Protein AF-A0A5C6NK77-F1 (afdb_monomer)

Sequence (330 aa):
MFSYGMLLYELLTGRRPSLGHHQLQIAKKLSKGIRPLLGSPEEVQFCCLQTLLTECWDTKPEKRPVALQCLRQMQQPGFPSLRYVLSCDSHAQLFLSPLQGYSAVFWSGDKDSRNYSIVNVEKGNMEVKRISCPGSRISCQMKMGNTLWMTTEDQEVFIYSLKDMCPLSQPQKLFSCPAIITCLCPVPEREQNPARVFAGMSDGLVAVYSLLDGLPVEGEAYLCSHTLNKTMFGLKDSDPRQNPYPVRCMVLVGSGSQLWFSNGPGVLVLDCWSLRAVRRLDPYVPPSSVVSMTTSFCAWEEEAVWMLDDHANMLLLYHAASYQLCAQYW

InterPro domains:
  IPR000719 Protein kinase domain [PS50011] (1-79)
  IPR001245 Serine-threonine/tyrosine-protein kinase, catalytic domain [PF07714] (2-73)
  IPR011009 Protein kinase-like domain superfamily [SSF56112] (1-77)
  IPR036322 WD40-repeat-containing domain superfamily [SSF50978] (104-295)

Organism: NCBI:txid433684

Nearest PDB structures (foldseek):
  8e06-assembly1_A  TM=9.330E-01  e=1.687E-38  Homo sapiens
  8e04-assembly1_A  TM=9.303E-01  e=1.723E-34  Homo sapiens
  8fac-assembly1_A  TM=9.207E-01  e=1.997E-29  Homo sapiens
  6rxt-assembly1_UL  TM=6.626E-01  e=1.024E-07  Thermochaetoides thermophila
  8shj-assembly1_A  TM=6.534E-01  e=5.267E-06  Homo sapiens

Secondary structure (DSSP, 8-state):
-HHHHHHHHHHHHSS---S-S-HHHHHHHHHTT----PPPHHHH--HHHHHHHHHHT-SSGGGSPPHHHHHHHHTSTHHHH--------TT-EEE--TTSTTEEEEEE--BTT-EEEEEETTTTEEEEEEEE--BSPEEEEEEETTEEEEEETTSEEEEEE--TT--S-S-SEEEE-SS-EEEEEEEPPBTTB--EEEEEETTSEEEEEEEETTEEEEEEEEEEHHHHHHHHH---TTSGGGS------EEEEGGGTEEEEEETTEEEEEETTT--EEEEE--S-TT--EEEEEEEE-TTS-EEEEEEESSS--EEEEETTTTEEEEEE-

Structure (mmCIF, N/CA/C/O backbone):
data_AF-A0A5C6NK77-F1
#
_entry.id   AF-A0A5C6NK77-F1
#
loop_
_atom_site.group_PDB
_atom_site.id
_atom_site.type_symbol
_atom_site.label_atom_id
_atom_site.label_alt_id
_atom_site.label_comp_id
_atom_site.label_asym_id
_atom_site.label_entity_id
_atom_site.label_seq_id
_atom_site.pdbx_PDB_ins_code
_atom_site.Cartn_x
_atom_site.Cartn_y
_atom_site.Cartn_z
_atom_site.occupancy
_atom_site.B_iso_or_equiv
_atom_site.auth_seq_id
_atom_site.auth_comp_id
_atom_site.auth_asym_id
_atom_site.auth_atom_id
_atom_site.pdbx_PDB_model_num
ATOM 1 N N . MET A 1 1 ? 14.267 -9.533 -38.919 1.00 95.25 1 MET A N 1
ATOM 2 C CA . MET A 1 1 ? 14.556 -9.392 -37.473 1.00 95.25 1 MET A CA 1
ATOM 3 C C . MET A 1 1 ? 15.545 -8.280 -37.182 1.00 95.25 1 MET A C 1
ATOM 5 O O . MET A 1 1 ? 15.135 -7.314 -36.564 1.00 95.25 1 MET A O 1
ATOM 9 N N . PHE A 1 2 ? 16.774 -8.311 -37.709 1.00 95.06 2 PHE A N 1
ATOM 10 C CA . PHE A 1 2 ? 17.728 -7.206 -37.502 1.00 95.06 2 PHE A CA 1
ATOM 11 C C . PHE A 1 2 ? 17.166 -5.828 -37.898 1.00 95.06 2 PHE A C 1
ATOM 13 O O . PHE A 1 2 ? 17.159 -4.905 -37.090 1.00 95.06 2 PHE A O 1
ATOM 20 N N . SER A 1 3 ? 16.601 -5.709 -39.105 1.00 93.94 3 SER A N 1
ATOM 21 C CA . SER A 1 3 ? 15.962 -4.465 -39.562 1.00 93.94 3 SER A CA 1
ATOM 22 C C . SER A 1 3 ? 14.739 -4.075 -38.730 1.00 93.94 3 SER A C 1
ATOM 24 O O . SER A 1 3 ? 14.441 -2.897 -38.601 1.00 93.94 3 SER A O 1
ATOM 26 N N . TYR A 1 4 ? 14.051 -5.053 -38.132 1.00 95.38 4 TYR A N 1
ATOM 27 C CA . TYR A 1 4 ? 12.948 -4.786 -37.213 1.00 95.38 4 TYR A CA 1
ATOM 28 C C . TYR A 1 4 ? 13.465 -4.170 -35.907 1.00 95.38 4 TYR A C 1
ATOM 30 O O . TYR A 1 4 ? 12.919 -3.172 -35.467 1.00 95.38 4 TYR A O 1
ATOM 38 N N . GLY A 1 5 ? 14.585 -4.655 -35.359 1.00 94.81 5 GLY A N 1
ATOM 39 C CA . GLY A 1 5 ? 15.257 -4.001 -34.227 1.00 94.81 5 GLY A CA 1
ATOM 40 C C . GLY A 1 5 ? 15.655 -2.548 -34.523 1.00 94.81 5 GLY A C 1
ATOM 41 O O . GLY A 1 5 ? 15.481 -1.681 -33.674 1.00 94.81 5 GLY A O 1
ATOM 42 N N . MET A 1 6 ? 16.105 -2.251 -35.749 1.00 94.00 6 MET A N 1
ATOM 43 C CA . MET A 1 6 ? 16.377 -0.867 -36.175 1.00 94.00 6 MET A CA 1
ATOM 44 C C . MET A 1 6 ? 15.105 -0.011 -36.247 1.00 94.00 6 MET A C 1
ATOM 46 O O . MET A 1 6 ? 15.133 1.139 -35.825 1.00 94.00 6 MET A O 1
ATOM 50 N N . LEU A 1 7 ? 13.980 -0.570 -36.704 1.00 94.50 7 LEU A N 1
ATOM 51 C CA . LEU A 1 7 ? 12.683 0.112 -36.646 1.00 94.50 7 LEU A CA 1
ATOM 52 C C . LEU A 1 7 ? 12.262 0.390 -35.195 1.00 94.50 7 LEU A C 1
ATOM 54 O O . LEU A 1 7 ? 11.825 1.495 -34.887 1.00 94.50 7 LEU A O 1
ATOM 58 N N . LEU A 1 8 ? 12.420 -0.585 -34.295 1.00 92.69 8 LEU A N 1
ATOM 59 C CA . LEU A 1 8 ? 12.109 -0.403 -32.875 1.00 92.69 8 LEU A CA 1
ATOM 60 C C . LEU A 1 8 ? 12.962 0.701 -32.241 1.00 92.69 8 LEU A C 1
ATOM 62 O O . LEU A 1 8 ? 12.459 1.457 -31.415 1.00 92.69 8 LEU A O 1
ATOM 66 N N . TYR A 1 9 ? 14.225 0.832 -32.653 1.00 92.12 9 TYR A N 1
ATOM 67 C CA . TYR A 1 9 ? 15.086 1.935 -32.224 1.00 92.12 9 TYR A CA 1
ATOM 68 C C . TYR A 1 9 ? 14.504 3.293 -32.620 1.00 92.12 9 TYR A C 1
ATOM 70 O O . TYR A 1 9 ? 14.459 4.209 -31.799 1.00 92.12 9 TYR A O 1
ATOM 78 N N . GLU A 1 10 ? 14.043 3.424 -33.864 1.00 91.94 10 GLU A N 1
ATOM 79 C CA . GLU A 1 10 ? 13.428 4.662 -34.348 1.00 91.94 10 GLU A CA 1
ATOM 80 C C . GLU A 1 10 ? 12.160 5.004 -33.571 1.00 91.94 10 GLU A C 1
ATOM 82 O O . GLU A 1 10 ? 11.975 6.157 -33.190 1.00 91.94 10 GLU A O 1
ATOM 87 N N . LEU A 1 11 ? 11.327 4.000 -33.283 1.00 89.88 11 LEU A N 1
ATOM 88 C CA . LEU A 1 11 ? 10.107 4.177 -32.496 1.00 89.88 11 LEU A CA 1
ATOM 89 C C . LEU A 1 11 ? 10.404 4.618 -31.059 1.00 89.88 11 LEU A C 1
ATOM 91 O O . LEU A 1 11 ? 9.745 5.520 -30.555 1.00 89.88 11 LEU A O 1
ATOM 95 N N . LEU A 1 12 ? 11.400 4.006 -30.414 1.00 87.62 12 LEU A N 1
ATOM 96 C CA . LEU A 1 12 ? 11.756 4.316 -29.028 1.00 87.62 12 LEU A CA 1
ATOM 97 C C . LEU A 1 12 ? 12.433 5.676 -28.868 1.00 87.62 12 LEU A C 1
ATOM 99 O O . LEU A 1 12 ? 12.220 6.356 -27.872 1.00 87.62 12 LEU A O 1
ATOM 103 N N . THR A 1 13 ? 13.283 6.059 -29.819 1.00 86.38 13 THR A N 1
ATOM 104 C CA . THR A 1 13 ? 14.132 7.252 -29.674 1.00 86.38 13 THR A CA 1
ATOM 105 C C . THR A 1 13 ? 13.617 8.465 -30.441 1.00 86.38 13 THR A C 1
ATOM 107 O O . THR A 1 13 ? 14.099 9.575 -30.214 1.00 86.38 13 THR A O 1
ATOM 110 N N . GLY A 1 14 ? 12.709 8.270 -31.403 1.00 88.31 14 GLY A N 1
ATOM 111 C CA . GLY A 1 14 ? 12.327 9.293 -32.380 1.00 88.31 14 GLY A CA 1
ATOM 112 C C . GLY A 1 14 ? 13.471 9.709 -33.318 1.00 88.31 14 GLY A C 1
ATOM 113 O O . GLY A 1 14 ? 13.368 10.724 -34.006 1.00 88.31 14 GLY A O 1
ATOM 114 N N . ARG A 1 15 ? 14.590 8.968 -33.337 1.00 88.25 15 ARG A N 1
ATOM 115 C CA . ARG A 1 15 ? 15.815 9.299 -34.082 1.00 88.25 15 ARG A CA 1
ATOM 116 C C . ARG A 1 15 ? 16.176 8.190 -35.057 1.00 88.25 15 ARG A C 1
ATOM 118 O O . ARG A 1 15 ? 15.912 7.018 -34.821 1.00 88.25 15 ARG A O 1
ATOM 125 N N . ARG A 1 16 ? 16.877 8.550 -36.135 1.00 90.25 16 ARG A N 1
ATOM 126 C CA . ARG A 1 16 ? 17.446 7.563 -37.064 1.00 90.25 16 ARG A CA 1
ATOM 127 C C . ARG A 1 16 ? 18.607 6.795 -36.405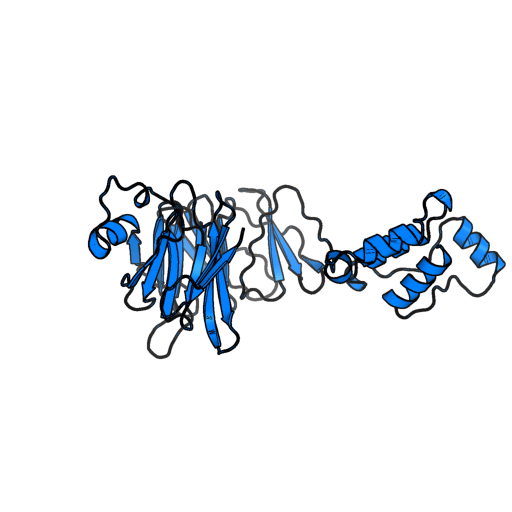 1.00 90.25 16 ARG A C 1
ATOM 129 O O . ARG A 1 16 ? 19.421 7.429 -35.729 1.00 90.25 16 ARG A O 1
ATOM 136 N N . PRO A 1 17 ? 18.760 5.480 -36.657 1.00 89.81 17 PRO A N 1
ATOM 137 C CA . PRO A 1 17 ? 19.829 4.635 -36.115 1.00 89.81 17 PRO A CA 1
ATOM 138 C C . PRO A 1 17 ? 21.177 4.912 -36.806 1.00 89.81 17 PRO A C 1
ATOM 140 O O . PRO A 1 17 ? 21.746 4.062 -37.493 1.00 89.81 17 PRO A O 1
ATOM 143 N N . SER A 1 18 ? 21.688 6.137 -36.671 1.00 87.31 18 SER A N 1
ATOM 144 C CA . SER A 1 18 ? 22.896 6.589 -37.362 1.00 87.31 18 SER A CA 1
ATOM 145 C C . SER A 1 18 ? 24.169 6.043 -36.711 1.00 87.31 18 SER A C 1
ATOM 147 O O . SER A 1 18 ? 24.362 6.124 -35.500 1.00 87.31 18 SER A O 1
ATOM 149 N N . LEU A 1 19 ? 25.080 5.531 -37.542 1.00 88.75 19 LEU A N 1
ATOM 150 C CA . LEU A 1 19 ? 26.430 5.095 -37.155 1.00 88.75 19 LEU A CA 1
ATOM 151 C C . LEU A 1 19 ? 27.524 5.826 -37.954 1.00 88.75 19 LEU A C 1
ATOM 153 O O . LEU A 1 19 ? 28.666 5.356 -38.052 1.00 88.75 19 LEU A O 1
ATOM 157 N N . GLY A 1 20 ? 27.178 6.993 -38.502 1.00 87.94 20 GLY A N 1
ATOM 158 C CA . GLY A 1 20 ? 27.968 7.750 -39.471 1.00 87.94 20 GLY A CA 1
ATOM 159 C C . GLY A 1 20 ? 27.393 7.638 -40.885 1.00 87.94 20 GLY A C 1
ATOM 160 O O . GLY A 1 20 ? 26.308 7.102 -41.078 1.00 87.94 20 GLY A O 1
ATOM 161 N N . HIS A 1 21 ? 28.135 8.142 -41.872 1.00 86.38 21 HIS A N 1
ATOM 162 C CA . HIS A 1 21 ? 27.638 8.314 -43.246 1.00 86.38 21 HIS A CA 1
ATOM 163 C C . HIS A 1 21 ? 28.239 7.320 -44.258 1.00 86.38 21 HIS A C 1
ATOM 165 O O . HIS A 1 21 ? 27.698 7.132 -45.342 1.00 86.38 21 HIS A O 1
ATOM 171 N N . HIS A 1 22 ? 29.350 6.654 -43.921 1.00 92.38 22 HIS A N 1
ATOM 172 C CA . HIS A 1 22 ? 30.083 5.792 -44.854 1.00 92.38 22 HIS A CA 1
ATOM 173 C C . HIS A 1 22 ? 29.689 4.311 -44.712 1.00 92.38 22 HIS A C 1
ATOM 175 O O . HIS A 1 22 ? 30.036 3.663 -43.722 1.00 92.38 22 HIS A O 1
ATOM 181 N N . GLN A 1 23 ? 29.041 3.740 -45.733 1.00 90.44 23 GLN A N 1
ATOM 182 C CA . GLN A 1 23 ? 28.445 2.391 -45.701 1.00 90.44 23 GLN A CA 1
ATOM 183 C C . GLN A 1 23 ? 29.408 1.281 -45.240 1.00 90.44 23 GLN A C 1
ATOM 185 O O . GLN A 1 23 ? 29.078 0.521 -44.331 1.00 90.44 23 GLN A O 1
ATOM 190 N N . LEU A 1 24 ? 30.631 1.220 -45.786 1.00 91.38 24 LEU A N 1
ATOM 191 C CA . LEU A 1 24 ? 31.615 0.195 -45.389 1.00 91.38 24 LEU A CA 1
ATOM 192 C C . LEU A 1 24 ? 32.037 0.314 -43.915 1.00 91.38 24 LEU A C 1
ATOM 194 O O . LEU A 1 24 ? 32.292 -0.691 -43.252 1.00 91.38 24 LEU A O 1
ATOM 198 N N . GLN A 1 25 ? 32.090 1.538 -43.379 1.00 92.50 25 GLN A N 1
ATOM 199 C CA . GLN A 1 25 ? 32.427 1.749 -41.973 1.00 92.50 25 GLN A CA 1
ATOM 200 C C . GLN A 1 25 ? 31.267 1.319 -41.076 1.00 92.50 25 GLN A C 1
ATOM 202 O O . GLN A 1 25 ? 31.503 0.704 -40.039 1.00 92.50 25 GLN A O 1
ATOM 207 N N . ILE A 1 26 ? 30.024 1.585 -41.490 1.00 91.56 26 ILE A N 1
ATOM 208 C CA . ILE A 1 26 ? 28.819 1.137 -40.783 1.00 91.56 26 ILE A CA 1
ATOM 209 C C . ILE A 1 26 ? 28.776 -0.393 -40.736 1.00 91.56 26 ILE A C 1
ATOM 211 O O . ILE A 1 26 ? 28.644 -0.957 -39.652 1.00 91.56 26 ILE A O 1
ATOM 215 N N . ALA A 1 27 ? 28.979 -1.073 -41.869 1.00 90.38 27 ALA A N 1
ATOM 216 C CA . ALA A 1 27 ? 29.016 -2.535 -41.921 1.00 90.38 27 ALA A CA 1
ATOM 217 C C . ALA A 1 27 ? 30.088 -3.116 -40.978 1.00 90.38 27 ALA A C 1
ATOM 219 O O . ALA A 1 27 ? 29.808 -4.034 -40.206 1.00 90.38 27 ALA A O 1
ATOM 220 N N . LYS A 1 28 ? 31.291 -2.519 -40.967 1.00 92.44 28 LYS A N 1
ATOM 221 C CA . LYS A 1 28 ? 32.384 -2.897 -40.055 1.00 92.44 28 LYS A CA 1
ATOM 222 C C . LYS A 1 28 ? 32.062 -2.627 -38.580 1.00 92.44 28 LYS A C 1
ATOM 224 O O . LYS A 1 28 ? 32.524 -3.364 -37.715 1.00 92.44 28 LYS A O 1
ATOM 229 N N . LYS A 1 29 ? 31.307 -1.571 -38.263 1.00 93.50 29 LYS A N 1
ATOM 230 C CA . LYS A 1 29 ? 30.844 -1.286 -36.893 1.00 93.50 29 LYS A CA 1
ATOM 231 C C . LYS A 1 29 ? 29.817 -2.327 -36.443 1.00 93.50 29 LYS A C 1
ATOM 233 O O . LYS A 1 29 ? 29.979 -2.919 -35.378 1.00 93.50 29 LYS A O 1
ATOM 238 N N . LEU A 1 30 ? 28.814 -2.599 -37.277 1.00 92.56 30 LEU A N 1
ATOM 239 C CA . LEU A 1 30 ? 27.756 -3.564 -36.976 1.00 92.56 30 LEU A CA 1
ATOM 240 C C . LEU A 1 30 ? 28.303 -4.982 -36.775 1.00 92.56 30 LEU A C 1
ATOM 242 O O . LEU A 1 30 ? 27.903 -5.645 -35.814 1.00 92.56 30 LEU A O 1
ATOM 246 N N . SER A 1 31 ? 29.253 -5.418 -37.615 1.00 90.31 31 SER A N 1
ATOM 247 C CA . SER A 1 31 ? 29.897 -6.736 -37.489 1.00 90.31 31 SER A CA 1
ATOM 248 C C . SER A 1 31 ? 30.721 -6.889 -36.208 1.00 90.31 31 SER A C 1
ATOM 250 O O . SER A 1 31 ? 30.853 -7.994 -35.693 1.00 90.31 31 SER A O 1
ATOM 252 N N . LYS A 1 32 ? 31.216 -5.778 -35.649 1.00 92.62 32 LYS A N 1
ATOM 253 C CA . LYS A 1 32 ? 31.894 -5.727 -34.344 1.00 92.62 32 LYS A CA 1
ATOM 254 C C . LYS A 1 32 ? 30.939 -5.630 -33.150 1.00 92.62 32 LYS A C 1
ATOM 256 O O . LYS A 1 32 ? 31.400 -5.486 -32.025 1.00 92.62 32 LYS A O 1
ATOM 261 N N . GLY A 1 33 ? 29.626 -5.666 -33.373 1.00 91.31 33 GLY A N 1
ATOM 262 C CA . GLY A 1 33 ? 28.640 -5.528 -32.299 1.00 91.31 33 GLY A CA 1
ATOM 263 C C . GLY A 1 33 ? 28.344 -4.085 -31.885 1.00 91.31 33 GLY A C 1
ATOM 264 O O . GLY A 1 33 ? 27.568 -3.877 -30.962 1.00 91.31 33 GLY A O 1
ATOM 265 N N . ILE A 1 34 ? 28.896 -3.080 -32.574 1.00 92.94 34 ILE A N 1
ATOM 266 C CA . ILE A 1 34 ? 28.582 -1.674 -32.288 1.00 92.94 34 ILE A CA 1
ATOM 267 C C . ILE A 1 34 ? 27.144 -1.396 -32.741 1.00 92.94 34 ILE A C 1
ATOM 269 O O . ILE A 1 34 ? 26.736 -1.822 -33.827 1.00 92.94 34 ILE A O 1
ATOM 273 N N . ARG A 1 35 ? 26.369 -0.698 -31.909 1.00 92.81 35 ARG A N 1
ATOM 274 C CA . ARG A 1 35 ? 24.971 -0.321 -32.162 1.00 92.81 35 ARG A CA 1
ATOM 275 C C . ARG A 1 35 ? 24.784 1.192 -32.002 1.00 92.81 35 ARG A C 1
ATOM 277 O O . ARG A 1 35 ? 25.631 1.826 -31.370 1.00 92.81 35 ARG A O 1
ATOM 284 N N . PRO A 1 36 ? 23.738 1.784 -32.608 1.00 90.88 36 PRO A N 1
ATOM 285 C CA . PRO A 1 36 ? 23.356 3.163 -32.329 1.00 90.88 36 PRO A CA 1
ATOM 286 C C . PRO A 1 36 ? 23.178 3.380 -30.826 1.00 90.88 36 PRO A C 1
ATOM 288 O O . PRO A 1 36 ? 22.744 2.470 -30.119 1.00 90.88 36 PRO A O 1
ATOM 291 N N . LEU A 1 37 ? 23.514 4.578 -30.347 1.00 87.38 37 LEU A N 1
ATOM 292 C CA . LEU A 1 37 ? 23.363 4.918 -28.937 1.00 87.38 37 LEU A CA 1
ATOM 293 C C . LEU A 1 37 ? 21.879 4.860 -28.571 1.00 87.38 37 LEU A C 1
ATOM 295 O O . LEU A 1 37 ? 21.081 5.658 -29.066 1.00 87.38 37 LEU A O 1
ATOM 299 N N . LEU A 1 38 ? 21.517 3.892 -27.740 1.00 81.88 38 LEU A N 1
ATOM 300 C CA . LEU A 1 38 ? 20.227 3.859 -27.077 1.00 81.88 38 LEU A CA 1
ATOM 301 C C . LEU A 1 38 ? 20.357 4.737 -25.828 1.00 81.88 38 LEU A C 1
ATOM 303 O O . LEU A 1 38 ? 21.400 4.686 -25.173 1.00 81.88 38 LEU A O 1
ATOM 307 N N . GLY A 1 39 ? 19.354 5.571 -25.548 1.00 71.06 39 GLY A N 1
ATOM 308 C CA . GLY A 1 39 ? 19.312 6.344 -24.304 1.00 71.06 39 GLY A CA 1
ATOM 309 C C . GLY A 1 39 ? 19.442 5.438 -23.080 1.00 71.06 39 GLY A C 1
ATOM 310 O O . GLY A 1 39 ? 19.347 4.206 -23.190 1.00 71.06 39 GLY A O 1
ATOM 311 N N . SER A 1 40 ? 19.679 6.027 -21.913 1.00 67.12 40 SER A N 1
ATOM 312 C CA . SER A 1 40 ? 19.703 5.219 -20.694 1.00 67.12 40 SER A CA 1
ATOM 313 C C . SER A 1 40 ? 18.314 4.581 -20.465 1.00 67.12 40 SER A C 1
ATOM 315 O O . SER A 1 40 ? 17.309 5.123 -20.935 1.00 67.12 40 SER A O 1
ATOM 317 N N . PRO A 1 41 ? 18.204 3.410 -19.810 1.00 62.28 41 PRO A N 1
ATOM 318 C CA . PRO A 1 41 ? 16.907 2.771 -19.548 1.00 62.28 41 PRO A CA 1
ATOM 319 C C . PRO A 1 41 ? 15.876 3.705 -18.888 1.00 62.28 41 PRO A C 1
ATOM 321 O O . PRO A 1 41 ? 14.677 3.597 -19.150 1.00 62.28 41 PRO A O 1
ATOM 324 N N . GLU A 1 42 ? 16.354 4.658 -18.086 1.00 61.09 42 GLU A N 1
ATOM 325 C CA . GLU A 1 42 ? 15.566 5.695 -17.415 1.00 61.09 42 GLU A CA 1
ATOM 326 C C . GLU A 1 42 ? 14.943 6.706 -18.398 1.00 61.09 42 GLU A C 1
ATOM 328 O O . GLU A 1 42 ? 13.896 7.282 -18.106 1.00 61.09 42 GLU A O 1
ATOM 333 N N . GLU A 1 43 ? 15.549 6.913 -19.571 1.00 65.69 43 GLU A N 1
ATOM 334 C CA . GLU A 1 43 ? 15.048 7.817 -20.619 1.00 65.69 43 GLU A CA 1
ATOM 335 C C . GLU A 1 43 ? 14.001 7.147 -21.517 1.00 65.69 43 GLU A C 1
ATOM 337 O O . GLU A 1 43 ? 13.138 7.821 -22.075 1.00 65.69 43 GLU A O 1
ATOM 342 N N . VAL A 1 44 ? 14.079 5.823 -21.679 1.00 69.56 44 VAL A N 1
ATOM 343 C CA . VAL A 1 44 ? 13.273 5.086 -22.664 1.00 69.56 44 VAL A CA 1
ATOM 344 C C . VAL A 1 44 ? 11.923 4.637 -22.085 1.00 69.56 44 VAL A C 1
ATOM 346 O O . VAL A 1 44 ? 10.970 4.496 -22.846 1.00 69.56 44 VAL A O 1
ATOM 349 N N . GLN A 1 45 ? 11.824 4.425 -20.760 1.00 74.12 45 GLN A N 1
ATOM 350 C CA . GLN A 1 45 ? 10.597 4.073 -20.005 1.00 74.12 45 GLN A CA 1
ATOM 351 C C . GLN A 1 45 ? 9.698 2.989 -20.640 1.00 74.12 45 GLN A C 1
ATOM 353 O O . GLN A 1 45 ? 8.488 2.940 -20.406 1.00 74.12 45 GLN A O 1
ATOM 358 N N . PHE A 1 46 ? 10.294 2.109 -21.445 1.00 85.06 46 PHE A N 1
ATOM 359 C CA . PHE A 1 46 ? 9.607 1.047 -22.172 1.00 85.06 46 PHE A CA 1
ATOM 360 C C . PHE A 1 46 ? 10.507 -0.193 -22.231 1.00 85.06 46 PHE A C 1
ATOM 362 O O . PHE A 1 46 ? 10.986 -0.620 -23.290 1.00 85.06 46 PHE A O 1
ATOM 369 N N . CYS A 1 47 ? 10.801 -0.751 -21.055 1.00 85.19 47 CYS A N 1
ATOM 370 C CA . CYS A 1 47 ? 11.846 -1.762 -20.884 1.00 85.19 47 CYS A CA 1
ATOM 371 C C . CYS A 1 47 ? 11.615 -3.030 -21.726 1.00 85.19 47 CYS A C 1
ATOM 373 O O . CYS A 1 47 ? 12.575 -3.588 -22.267 1.00 85.19 47 CYS A O 1
ATOM 375 N N . CYS A 1 48 ? 10.361 -3.452 -21.919 1.00 89.88 48 CYS A N 1
ATOM 376 C CA . CYS A 1 48 ? 10.026 -4.600 -22.764 1.00 89.88 48 CYS A CA 1
ATOM 377 C C . CYS A 1 48 ? 10.409 -4.365 -24.231 1.00 89.88 48 CYS A C 1
ATOM 379 O O . CYS A 1 48 ? 11.002 -5.237 -24.868 1.00 89.88 48 CYS A O 1
ATOM 381 N N . LEU A 1 49 ? 10.139 -3.169 -24.761 1.00 90.12 49 LEU A N 1
ATOM 382 C CA . LEU A 1 49 ? 10.453 -2.831 -26.148 1.00 90.12 49 LEU A CA 1
ATOM 383 C C . LEU A 1 49 ? 11.959 -2.635 -26.351 1.00 90.12 49 LEU A C 1
ATOM 385 O O . LEU A 1 49 ? 12.499 -3.077 -27.364 1.00 90.12 49 LEU A O 1
ATOM 389 N N . GLN A 1 50 ? 12.649 -2.055 -25.366 1.00 89.56 50 GLN A N 1
ATOM 390 C CA . GLN A 1 50 ? 14.112 -1.976 -25.340 1.00 89.56 50 GLN A CA 1
ATOM 391 C C . GLN A 1 50 ? 14.764 -3.368 -25.315 1.00 89.56 50 GLN A C 1
ATOM 393 O O . GLN A 1 50 ? 15.747 -3.606 -26.024 1.00 89.56 50 GLN A O 1
ATOM 398 N N . THR A 1 51 ? 14.207 -4.299 -24.539 1.00 90.94 51 THR A N 1
ATOM 399 C CA . THR A 1 51 ? 14.678 -5.691 -24.483 1.00 90.94 51 THR A CA 1
ATOM 400 C C . THR A 1 51 ? 14.482 -6.374 -25.832 1.00 90.94 51 THR A C 1
ATOM 402 O O . THR A 1 51 ? 15.446 -6.875 -26.409 1.00 90.94 51 THR A O 1
ATOM 405 N N . LEU A 1 52 ? 13.276 -6.292 -26.402 1.00 93.88 52 LEU A N 1
ATOM 406 C CA . LEU A 1 52 ? 12.958 -6.874 -27.706 1.00 93.88 52 LEU A CA 1
ATOM 407 C C . LEU A 1 52 ? 13.834 -6.306 -28.833 1.00 93.88 52 LEU A C 1
ATOM 409 O O . LEU A 1 52 ? 14.332 -7.050 -29.680 1.00 93.88 52 LEU A O 1
ATOM 413 N N . LEU A 1 53 ? 14.052 -4.989 -28.838 1.00 93.62 53 LEU A N 1
ATOM 414 C CA . LEU A 1 53 ? 14.997 -4.320 -29.731 1.00 93.62 53 LEU A CA 1
ATOM 415 C C . LEU A 1 53 ? 16.391 -4.940 -29.594 1.00 93.62 53 LEU A C 1
ATOM 417 O O . LEU A 1 53 ? 17.017 -5.273 -30.607 1.00 93.62 53 LEU A O 1
ATOM 421 N N . THR A 1 54 ? 16.844 -5.134 -28.351 1.00 92.25 54 THR A N 1
ATOM 422 C CA . THR A 1 54 ? 18.176 -5.664 -28.042 1.00 92.25 54 THR A CA 1
ATOM 423 C C . THR A 1 54 ? 18.356 -7.106 -28.506 1.00 92.25 54 THR A C 1
ATOM 425 O O . THR A 1 54 ? 19.407 -7.461 -29.040 1.00 92.25 54 THR A O 1
ATOM 428 N N . GLU A 1 55 ? 17.315 -7.922 -28.396 1.00 95.38 55 GLU A N 1
ATOM 429 C CA . GLU A 1 55 ? 17.287 -9.284 -28.934 1.00 95.38 55 GLU A CA 1
ATOM 430 C C . GLU A 1 55 ? 17.280 -9.290 -30.475 1.00 95.38 55 GLU A C 1
ATOM 432 O O . GLU A 1 55 ? 18.003 -10.051 -31.126 1.00 95.38 55 GLU A O 1
ATOM 437 N N . CYS A 1 56 ? 16.491 -8.406 -31.095 1.00 96.31 56 CYS A N 1
ATOM 438 C CA . CYS A 1 56 ? 16.314 -8.362 -32.549 1.00 96.31 56 CYS A CA 1
ATOM 439 C C . CYS A 1 56 ? 17.595 -8.009 -33.314 1.00 96.31 56 CYS A C 1
ATOM 441 O O . CYS A 1 56 ? 17.779 -8.478 -34.445 1.00 96.31 56 CYS A O 1
ATOM 443 N N . TRP A 1 57 ? 18.470 -7.191 -32.726 1.00 94.12 57 TRP A N 1
ATOM 444 C CA . TRP A 1 57 ? 19.718 -6.746 -33.349 1.00 94.12 57 TRP A CA 1
ATOM 445 C C . TRP A 1 57 ? 20.972 -7.461 -32.815 1.00 94.12 57 TRP A C 1
ATOM 447 O O . TRP A 1 57 ? 22.072 -6.915 -32.937 1.00 94.12 57 TRP A O 1
ATOM 457 N N . ASP A 1 58 ? 20.849 -8.665 -32.235 1.00 95.25 58 ASP A N 1
ATOM 458 C CA . ASP A 1 58 ? 22.008 -9.472 -31.808 1.00 95.25 58 ASP A CA 1
ATOM 459 C C . ASP A 1 58 ? 22.995 -9.669 -32.979 1.00 95.25 58 ASP A C 1
ATOM 461 O O . ASP A 1 58 ? 22.613 -9.774 -34.154 1.00 95.25 58 ASP A O 1
ATOM 465 N N . THR A 1 59 ? 24.295 -9.666 -32.684 1.00 93.88 59 THR A N 1
ATOM 466 C CA . THR A 1 59 ? 25.348 -9.875 -33.688 1.00 93.88 59 THR A CA 1
ATOM 467 C C . THR A 1 59 ? 25.224 -11.248 -34.346 1.00 93.88 59 THR A C 1
ATOM 469 O O . THR A 1 59 ? 25.402 -11.347 -35.560 1.00 93.88 59 THR A O 1
ATOM 472 N N . LYS A 1 60 ? 24.860 -12.274 -33.574 1.00 94.00 60 LYS A N 1
ATOM 473 C CA . LYS A 1 60 ? 24.653 -13.653 -34.017 1.00 94.00 60 LYS A CA 1
ATOM 474 C C . LYS A 1 60 ? 23.232 -13.829 -34.569 1.00 94.00 60 LYS A C 1
ATOM 476 O O . LYS A 1 60 ? 22.279 -13.720 -33.797 1.00 94.00 60 LYS A O 1
ATOM 481 N N . PRO A 1 61 ? 23.047 -14.077 -35.881 1.00 94.31 61 PRO A N 1
ATOM 482 C CA . PRO A 1 61 ? 21.719 -14.249 -36.473 1.00 94.31 61 PRO A CA 1
ATOM 483 C C . PRO A 1 61 ? 20.858 -15.311 -35.782 1.00 94.31 61 PRO A C 1
ATOM 485 O O . PRO A 1 61 ? 19.659 -15.103 -35.631 1.00 94.31 61 PRO A O 1
ATOM 488 N N . GLU A 1 62 ? 21.476 -16.396 -35.327 1.00 95.75 62 GLU A N 1
ATOM 489 C CA . GLU A 1 62 ? 20.845 -17.529 -34.649 1.00 95.75 62 GLU A CA 1
ATOM 490 C C . GLU A 1 62 ? 20.312 -17.208 -33.245 1.00 95.75 62 GLU A C 1
ATOM 492 O O . GLU A 1 62 ? 19.457 -17.928 -32.741 1.00 95.75 62 GLU A O 1
ATOM 497 N N . LYS A 1 63 ? 20.788 -16.127 -32.615 1.00 96.31 63 LYS A N 1
ATOM 498 C CA . LYS A 1 63 ? 20.281 -15.659 -31.316 1.00 96.31 63 LYS A CA 1
ATOM 499 C C . LYS A 1 63 ? 19.078 -14.729 -31.439 1.00 96.31 63 LYS A C 1
ATOM 501 O O . LYS A 1 63 ? 18.432 -14.434 -30.438 1.00 96.31 63 LYS A O 1
ATOM 506 N N . ARG A 1 64 ? 18.798 -14.231 -32.645 1.00 97.25 64 ARG A N 1
ATOM 507 C CA . ARG A 1 64 ? 17.702 -13.287 -32.866 1.00 97.25 64 ARG A CA 1
ATOM 508 C C . ARG A 1 64 ? 16.370 -14.034 -32.771 1.00 97.25 64 ARG A C 1
ATOM 510 O O . ARG A 1 64 ? 16.254 -15.126 -33.329 1.00 97.25 64 ARG A O 1
ATOM 517 N N . PRO A 1 65 ? 15.344 -13.441 -32.145 1.00 96.94 65 PRO A N 1
ATOM 518 C CA . PRO A 1 65 ? 14.029 -14.053 -32.061 1.00 96.94 65 PRO A CA 1
ATOM 519 C C . PRO A 1 65 ? 13.424 -14.177 -33.458 1.00 96.94 65 PRO A C 1
ATOM 521 O O . PRO A 1 65 ? 13.641 -13.328 -34.324 1.00 96.94 65 PRO A O 1
ATOM 524 N N . VAL A 1 66 ? 12.630 -15.219 -33.682 1.00 96.88 66 VAL A N 1
ATOM 525 C CA . VAL A 1 66 ? 11.808 -15.326 -34.895 1.00 96.88 66 VAL A CA 1
ATOM 526 C C . VAL A 1 66 ? 10.608 -14.381 -34.804 1.00 96.88 66 VAL A C 1
ATOM 528 O O . VAL A 1 66 ? 10.127 -14.082 -33.714 1.00 96.88 66 VAL A O 1
ATOM 531 N N . ALA A 1 67 ? 10.066 -13.941 -35.943 1.00 96.06 67 ALA A N 1
ATOM 532 C CA . ALA A 1 67 ? 8.975 -12.956 -35.972 1.00 96.06 67 ALA A CA 1
ATOM 533 C C . ALA A 1 67 ? 7.752 -13.370 -35.127 1.00 96.06 67 ALA A C 1
ATOM 535 O O . ALA A 1 67 ? 7.168 -12.544 -34.429 1.00 96.06 67 ALA A O 1
ATOM 536 N N . LEU A 1 68 ? 7.407 -14.663 -35.133 1.00 96.62 68 LEU A N 1
ATOM 537 C CA . LEU A 1 68 ? 6.306 -15.200 -34.333 1.00 96.62 68 LEU A CA 1
ATOM 538 C C . LEU A 1 68 ? 6.550 -15.061 -32.820 1.00 96.62 68 LEU A C 1
ATOM 540 O O . LEU A 1 68 ? 5.606 -14.841 -32.068 1.00 96.62 68 LEU A O 1
ATOM 544 N N . GLN A 1 69 ? 7.802 -15.163 -32.365 1.00 94.88 69 GLN A N 1
ATOM 545 C CA . GLN A 1 69 ? 8.160 -14.971 -30.959 1.00 94.88 69 GLN A CA 1
ATOM 546 C C . GLN A 1 69 ? 7.979 -13.507 -30.548 1.00 94.88 69 GLN A C 1
ATOM 548 O O . GLN A 1 69 ? 7.388 -13.249 -29.504 1.00 94.88 69 GLN A O 1
ATOM 553 N N . CYS A 1 70 ? 8.405 -12.559 -31.387 1.00 95.00 70 CYS A N 1
ATOM 554 C CA . CYS A 1 70 ? 8.196 -11.130 -31.139 1.00 95.00 70 CYS A CA 1
ATOM 555 C C . CYS A 1 70 ? 6.706 -10.794 -31.037 1.00 95.00 70 CYS A C 1
ATOM 557 O O . CYS A 1 70 ? 6.293 -10.134 -30.088 1.00 95.00 70 CYS A O 1
ATOM 559 N N . LEU A 1 71 ? 5.889 -11.311 -31.963 1.00 95.12 71 LEU A N 1
ATOM 560 C CA . LEU A 1 71 ? 4.439 -11.117 -31.929 1.00 95.12 71 LEU A CA 1
ATOM 561 C C . LEU A 1 71 ? 3.835 -11.641 -30.619 1.00 95.12 71 LEU A C 1
ATOM 563 O O . LEU A 1 71 ? 3.082 -10.927 -29.965 1.00 95.12 71 LEU A O 1
ATOM 567 N N . ARG A 1 72 ? 4.205 -12.860 -30.206 1.00 95.06 72 ARG A N 1
ATOM 568 C CA . ARG A 1 72 ? 3.719 -13.461 -28.954 1.00 95.06 72 ARG A CA 1
ATOM 569 C C . ARG A 1 72 ? 4.111 -12.655 -27.718 1.00 95.06 72 ARG A C 1
ATOM 571 O O . ARG A 1 72 ? 3.293 -12.542 -26.811 1.00 95.06 72 ARG A O 1
ATOM 578 N N . GLN A 1 73 ? 5.333 -12.114 -27.674 1.00 92.81 73 GLN A N 1
ATOM 579 C CA . GLN A 1 73 ? 5.774 -11.241 -26.582 1.00 92.81 73 GLN A CA 1
ATOM 580 C C . GLN A 1 73 ? 4.950 -9.948 -26.548 1.00 92.81 73 GLN A C 1
ATOM 582 O O . GLN A 1 73 ? 4.432 -9.589 -25.497 1.00 92.81 73 GLN A O 1
ATOM 587 N N . MET A 1 74 ? 4.769 -9.289 -27.696 1.00 92.50 74 MET A N 1
ATOM 588 C CA . MET A 1 74 ? 4.031 -8.022 -27.795 1.00 92.50 74 MET A CA 1
ATOM 589 C C . MET A 1 74 ? 2.528 -8.158 -27.523 1.00 92.50 74 MET A C 1
ATOM 591 O O . MET A 1 74 ? 1.889 -7.184 -27.139 1.00 92.50 74 MET A O 1
ATOM 595 N N . GLN A 1 75 ? 1.959 -9.350 -27.717 1.00 94.62 75 GLN A N 1
ATOM 596 C CA . GLN A 1 75 ? 0.563 -9.655 -27.388 1.00 94.62 75 GLN A CA 1
ATOM 597 C C . GLN A 1 75 ? 0.314 -9.829 -25.883 1.00 94.62 75 GLN A C 1
ATOM 599 O O . GLN A 1 75 ? -0.843 -9.832 -25.465 1.00 94.62 75 GLN A O 1
ATOM 604 N N . GLN A 1 76 ? 1.359 -9.989 -25.064 1.00 93.38 76 GLN A N 1
ATOM 605 C CA . GLN A 1 76 ? 1.182 -10.091 -23.617 1.00 93.38 76 GLN A CA 1
ATOM 606 C C . GLN A 1 76 ? 0.728 -8.739 -23.051 1.00 93.38 76 GLN A C 1
ATOM 608 O O . GLN A 1 76 ? 1.394 -7.739 -23.321 1.00 93.38 76 GLN A O 1
ATOM 613 N N . PRO A 1 77 ? -0.320 -8.682 -22.206 1.00 90.75 77 PRO A N 1
ATOM 614 C CA . PRO A 1 77 ? -0.773 -7.431 -21.593 1.00 90.75 77 PRO A CA 1
ATOM 615 C C . PRO A 1 77 ? 0.335 -6.690 -20.833 1.00 90.75 77 PRO A C 1
ATOM 617 O O . PRO A 1 77 ? 0.394 -5.468 -20.857 1.00 90.75 77 PRO A O 1
ATOM 620 N N . GLY A 1 78 ? 1.261 -7.428 -20.212 1.00 89.56 78 GLY A N 1
ATOM 621 C CA . GLY A 1 78 ? 2.397 -6.845 -19.499 1.00 89.56 78 GLY A CA 1
ATOM 622 C C . GLY A 1 78 ? 3.412 -6.128 -20.396 1.00 89.56 78 GLY A C 1
ATOM 623 O O . GLY A 1 78 ? 4.120 -5.256 -19.907 1.00 89.56 78 GLY A O 1
ATOM 624 N N . PHE A 1 79 ? 3.479 -6.445 -21.694 1.00 90.94 79 PHE A N 1
ATOM 625 C CA . PHE A 1 79 ? 4.466 -5.867 -22.610 1.00 90.94 79 PHE A CA 1
ATOM 626 C C . PHE A 1 79 ? 4.316 -4.344 -22.781 1.00 90.94 79 PHE A C 1
ATOM 628 O O . PHE A 1 79 ? 5.320 -3.645 -22.654 1.00 90.94 79 PHE A O 1
ATOM 635 N N . PRO A 1 80 ? 3.113 -3.790 -23.049 1.00 86.88 80 PRO A N 1
ATOM 636 C CA . PRO A 1 80 ? 2.916 -2.341 -23.060 1.00 86.88 80 PRO A CA 1
ATOM 637 C C . PRO A 1 80 ? 2.798 -1.720 -21.659 1.00 86.88 80 PRO A C 1
ATOM 639 O O . PRO A 1 80 ? 2.975 -0.513 -21.520 1.00 86.88 80 PRO A O 1
ATOM 642 N N . SER A 1 81 ? 2.461 -2.506 -20.631 1.00 87.44 81 SER A N 1
ATOM 643 C CA . SER A 1 81 ? 2.198 -1.986 -19.282 1.00 87.44 81 SER A CA 1
ATOM 644 C C . SER A 1 81 ? 3.451 -1.848 -18.414 1.00 87.44 81 SER A C 1
ATOM 646 O O . SER A 1 81 ? 3.498 -0.963 -17.557 1.00 87.44 81 SER A O 1
ATOM 648 N N . LEU A 1 82 ? 4.467 -2.696 -18.608 1.00 87.50 82 LEU A N 1
ATOM 649 C CA . LEU A 1 82 ? 5.707 -2.638 -17.837 1.00 87.50 82 LEU A CA 1
ATOM 650 C C . LEU A 1 82 ? 6.614 -1.517 -18.364 1.00 87.50 82 LEU A C 1
ATOM 652 O O . LEU A 1 82 ? 7.259 -1.648 -19.404 1.00 87.50 82 LEU A O 1
ATOM 656 N N . ARG A 1 83 ? 6.682 -0.411 -17.617 1.00 84.06 83 ARG A N 1
ATOM 657 C CA . ARG A 1 83 ? 7.494 0.759 -17.989 1.00 84.06 83 ARG A CA 1
ATOM 658 C C . ARG A 1 83 ? 8.984 0.529 -17.753 1.00 84.06 83 ARG A C 1
ATOM 660 O O . ARG A 1 83 ? 9.806 0.709 -18.648 1.00 84.06 83 ARG A O 1
ATOM 667 N N . TYR A 1 84 ? 9.342 0.118 -16.544 1.00 83.31 84 TYR A N 1
ATOM 668 C CA . TYR A 1 84 ? 10.728 -0.059 -16.124 1.00 83.31 84 TYR A CA 1
ATOM 669 C C . TYR A 1 84 ? 10.822 -1.113 -15.014 1.00 83.31 84 TYR A C 1
ATOM 671 O O . TYR A 1 84 ? 9.818 -1.495 -14.413 1.00 83.31 84 TYR A O 1
ATOM 679 N N . VAL A 1 85 ? 12.041 -1.584 -14.745 1.00 82.69 85 VAL A N 1
ATOM 680 C CA . VAL A 1 85 ? 12.354 -2.482 -13.627 1.00 82.69 85 VAL A CA 1
ATOM 681 C C . VAL A 1 85 ? 13.465 -1.839 -12.814 1.00 82.69 85 VAL A C 1
ATOM 683 O O . VAL A 1 85 ? 14.515 -1.504 -13.356 1.00 82.69 85 VAL A O 1
ATOM 686 N N . LEU A 1 86 ? 13.227 -1.672 -11.517 1.00 80.12 86 LEU A N 1
ATOM 687 C CA . LEU A 1 86 ? 14.215 -1.162 -10.579 1.00 80.12 86 LEU A CA 1
ATOM 688 C C . LEU A 1 86 ? 14.760 -2.309 -9.740 1.00 80.12 86 LEU A C 1
ATOM 690 O O . LEU A 1 86 ? 14.021 -2.956 -9.002 1.00 80.12 86 LEU A O 1
ATOM 694 N N . SER A 1 87 ? 16.061 -2.545 -9.854 1.00 77.31 87 SER A N 1
ATOM 695 C CA . SER A 1 87 ? 16.752 -3.508 -9.004 1.00 77.31 87 SER A CA 1
ATOM 696 C C . SER A 1 87 ? 17.017 -2.891 -7.634 1.00 77.31 87 SER A C 1
ATOM 698 O O . SER A 1 87 ? 17.610 -1.815 -7.533 1.00 77.31 87 SER A O 1
ATOM 700 N N . CYS A 1 88 ? 16.612 -3.594 -6.582 1.00 72.44 88 CYS A N 1
ATOM 701 C CA . CYS A 1 88 ? 16.899 -3.241 -5.195 1.00 72.44 88 CYS A CA 1
ATOM 702 C C . CYS A 1 88 ? 17.866 -4.263 -4.584 1.00 72.44 88 CYS A C 1
ATOM 704 O O . CYS A 1 88 ? 17.936 -5.408 -5.033 1.00 72.44 88 CYS A O 1
ATOM 706 N N . ASP A 1 89 ? 18.612 -3.847 -3.561 1.00 71.94 89 ASP A N 1
ATOM 707 C CA . ASP A 1 89 ? 19.489 -4.743 -2.803 1.00 71.94 89 ASP A CA 1
ATOM 708 C C . ASP A 1 89 ? 18.667 -5.807 -2.039 1.00 71.94 89 ASP A C 1
ATOM 710 O O . ASP A 1 89 ? 17.458 -5.668 -1.827 1.00 71.94 89 ASP A O 1
ATOM 714 N N . SER A 1 90 ? 19.326 -6.881 -1.594 1.00 69.25 90 SER A N 1
ATOM 715 C CA . SER A 1 90 ? 18.700 -7.919 -0.766 1.00 69.25 90 SER A CA 1
ATOM 716 C C . SER A 1 90 ? 18.110 -7.326 0.522 1.00 69.25 90 SER A C 1
ATOM 718 O O . SER A 1 90 ? 18.821 -6.630 1.245 1.00 69.25 90 SER A O 1
ATOM 720 N N . HIS A 1 91 ? 16.856 -7.681 0.839 1.00 68.56 91 HIS A N 1
ATOM 721 C CA . HIS A 1 91 ? 16.100 -7.257 2.034 1.00 68.56 91 HIS A CA 1
ATOM 722 C C . HIS A 1 91 ? 15.579 -5.808 2.043 1.00 68.56 91 HIS A C 1
ATOM 724 O O . HIS A 1 91 ? 15.397 -5.228 3.114 1.00 68.56 91 HIS A O 1
ATOM 730 N N . ALA A 1 92 ? 15.275 -5.242 0.872 1.00 79.56 92 ALA A N 1
ATOM 731 C CA . ALA A 1 92 ? 14.610 -3.945 0.793 1.00 79.56 92 ALA A CA 1
ATOM 732 C C . ALA A 1 92 ? 13.142 -4.002 1.281 1.00 79.56 92 ALA A C 1
ATOM 734 O O . ALA A 1 92 ? 12.360 -4.833 0.819 1.00 79.56 92 ALA A O 1
ATOM 735 N N . GLN A 1 93 ? 12.758 -3.103 2.191 1.00 86.81 93 GLN A N 1
ATOM 736 C CA . GLN A 1 93 ? 11.371 -2.844 2.587 1.00 86.81 93 GLN A CA 1
ATOM 737 C C . GLN A 1 93 ? 10.845 -1.639 1.801 1.00 86.81 93 GLN A C 1
ATOM 739 O O . GLN A 1 93 ? 11.498 -0.594 1.749 1.00 86.81 93 GLN A O 1
ATOM 744 N N . LEU A 1 94 ? 9.667 -1.787 1.196 1.00 85.06 94 LEU A N 1
ATOM 745 C CA . LEU A 1 94 ? 9.002 -0.741 0.429 1.00 85.06 94 LEU A CA 1
ATOM 746 C C . LEU A 1 94 ? 7.657 -0.423 1.068 1.00 85.06 94 LEU A C 1
ATOM 748 O O . LEU A 1 94 ? 6.820 -1.307 1.240 1.00 85.06 94 LEU A O 1
ATOM 752 N N . PHE A 1 95 ? 7.441 0.855 1.350 1.00 82.88 95 PHE A N 1
ATOM 753 C CA . PHE A 1 95 ? 6.170 1.359 1.843 1.00 82.88 95 PHE A CA 1
ATOM 754 C C . PHE A 1 95 ? 5.659 2.397 0.864 1.00 82.88 95 PHE A C 1
ATOM 756 O O . PHE A 1 95 ? 6.336 3.394 0.605 1.00 82.88 95 PHE A O 1
ATOM 763 N N . LEU A 1 96 ? 4.476 2.142 0.310 1.00 77.25 96 LEU A N 1
ATOM 764 C CA . LEU A 1 96 ? 3.822 3.049 -0.614 1.00 77.25 96 LEU A CA 1
ATOM 765 C C . LEU A 1 96 ? 2.607 3.666 0.076 1.00 77.25 96 LEU A C 1
ATOM 767 O O . LEU A 1 96 ? 1.638 2.969 0.358 1.00 77.25 96 LEU A O 1
ATOM 771 N N . SER A 1 97 ? 2.658 4.968 0.352 1.00 70.50 97 SER A N 1
ATOM 772 C CA . SER A 1 97 ? 1.476 5.723 0.781 1.00 70.50 97 SER A CA 1
ATOM 773 C C . SER A 1 97 ? 0.776 6.322 -0.443 1.00 70.50 97 SER A C 1
ATOM 775 O O . SER A 1 97 ? 1.464 6.894 -1.292 1.00 70.50 97 SER A O 1
ATOM 777 N N . PRO A 1 98 ? -0.568 6.298 -0.529 1.00 68.19 98 PRO A N 1
ATOM 778 C CA . PRO A 1 98 ? -1.304 6.997 -1.587 1.00 68.19 98 PRO A CA 1
ATOM 779 C C . PRO A 1 98 ? -0.943 8.488 -1.696 1.00 68.19 98 PRO A C 1
ATOM 781 O O . PRO A 1 98 ? -0.988 9.067 -2.776 1.00 68.19 98 PRO A O 1
ATOM 784 N N . LEU A 1 99 ? -0.540 9.107 -0.580 1.00 68.94 99 LEU A N 1
ATOM 785 C CA . LEU A 1 99 ? -0.219 10.534 -0.484 1.00 68.94 99 LEU A CA 1
ATOM 786 C C . LEU A 1 99 ? 1.255 10.862 -0.777 1.00 68.94 99 LEU A C 1
ATOM 788 O O . LEU A 1 99 ? 1.648 12.026 -0.710 1.00 68.94 99 LEU A O 1
ATOM 792 N N . GLN A 1 100 ? 2.108 9.872 -1.064 1.00 74.81 100 GLN A N 1
ATOM 793 C CA . GLN A 1 100 ? 3.553 10.117 -1.175 1.00 74.81 100 GLN A CA 1
ATOM 794 C C . GLN A 1 100 ? 3.982 10.815 -2.478 1.00 74.81 100 GLN A C 1
ATOM 796 O O . GLN A 1 100 ? 5.087 11.367 -2.536 1.00 74.81 100 GLN A O 1
ATOM 801 N N . GLY A 1 101 ? 3.109 10.826 -3.492 1.00 81.00 101 GLY A N 1
ATOM 802 C CA . GLY A 1 101 ? 3.413 11.293 -4.844 1.00 81.00 101 GLY A CA 1
ATOM 803 C C . GLY A 1 101 ? 4.305 10.302 -5.594 1.00 81.00 101 GLY A C 1
ATOM 804 O O . GLY A 1 101 ? 4.160 9.090 -5.451 1.00 81.00 101 GLY A O 1
ATOM 805 N N . TYR A 1 102 ? 5.247 10.820 -6.383 1.00 84.81 102 TYR A N 1
ATOM 806 C CA . TYR A 1 102 ? 6.163 9.999 -7.181 1.00 84.81 102 TYR A CA 1
ATOM 807 C C . TYR A 1 102 ? 7.438 9.578 -6.451 1.00 84.81 102 TYR A C 1
ATOM 809 O O . TYR A 1 102 ? 8.248 8.866 -7.031 1.00 84.81 102 TYR A O 1
ATOM 817 N N . SER A 1 103 ? 7.640 9.983 -5.200 1.00 84.69 103 SER A N 1
ATOM 818 C CA . SER A 1 103 ? 8.814 9.578 -4.422 1.00 84.69 103 SER A CA 1
ATOM 819 C C . SER A 1 103 ? 8.465 8.391 -3.526 1.00 84.69 103 SER A C 1
ATOM 821 O O . SER A 1 103 ? 7.596 8.499 -2.663 1.00 84.69 103 SER A O 1
ATOM 823 N N . ALA A 1 104 ? 9.167 7.276 -3.702 1.00 85.69 104 ALA A N 1
ATOM 824 C CA . ALA A 1 104 ? 9.098 6.103 -2.839 1.00 85.69 104 ALA A CA 1
ATOM 825 C C . ALA A 1 104 ? 10.410 5.935 -2.064 1.00 85.69 104 ALA A C 1
ATOM 827 O O . ALA A 1 104 ? 11.491 6.218 -2.586 1.00 85.69 104 ALA A O 1
ATOM 828 N N . VAL A 1 105 ? 10.317 5.457 -0.823 1.00 88.06 105 VAL A N 1
ATOM 829 C CA . VAL A 1 105 ? 11.482 5.212 0.036 1.00 88.06 105 VAL A CA 1
ATOM 830 C C . VAL A 1 105 ? 11.680 3.710 0.194 1.00 88.06 105 VAL A C 1
ATOM 832 O O . VAL A 1 105 ? 10.779 3.001 0.642 1.00 88.06 105 VAL A O 1
ATOM 835 N N . PHE A 1 106 ? 12.869 3.241 -0.173 1.00 89.38 106 PHE A N 1
ATOM 836 C CA . PHE A 1 106 ? 13.317 1.870 0.037 1.00 89.38 106 PHE A CA 1
ATOM 837 C C . PHE A 1 106 ? 14.223 1.825 1.252 1.00 89.38 106 PHE A C 1
ATOM 839 O O . PHE A 1 106 ? 15.244 2.509 1.273 1.00 89.38 106 PHE A O 1
ATOM 846 N N . TRP A 1 107 ? 13.882 0.993 2.224 1.00 91.25 107 TRP A N 1
ATOM 847 C CA . TRP A 1 107 ? 14.670 0.800 3.436 1.00 91.25 107 TRP A CA 1
ATOM 848 C C . TRP A 1 107 ? 15.430 -0.511 3.381 1.00 91.25 107 TRP A C 1
ATOM 850 O O . TRP A 1 107 ? 14.918 -1.494 2.860 1.00 91.25 107 TRP A O 1
ATOM 860 N N . SER A 1 108 ? 16.643 -0.544 3.914 1.00 91.50 108 SER A N 1
ATOM 861 C CA . SER A 1 108 ? 17.474 -1.747 3.945 1.00 91.50 108 SER A CA 1
ATOM 862 C C . SER A 1 108 ? 18.333 -1.767 5.200 1.00 91.50 108 SER A C 1
ATOM 864 O O . SER A 1 108 ? 18.782 -0.723 5.661 1.00 91.50 108 SER A O 1
ATOM 866 N N . GLY A 1 109 ? 18.643 -2.965 5.691 1.00 90.81 109 GLY A N 1
ATOM 867 C CA . GLY A 1 109 ? 19.466 -3.160 6.885 1.00 90.81 109 GLY A CA 1
ATOM 868 C C . GLY A 1 109 ? 18.676 -3.063 8.190 1.00 90.81 109 GLY A C 1
ATOM 869 O O . GLY A 1 109 ? 17.460 -2.887 8.195 1.00 90.81 109 GLY A O 1
ATOM 870 N N . ASP A 1 110 ? 19.398 -3.220 9.293 1.00 92.50 110 ASP A N 1
ATOM 871 C CA . ASP A 1 110 ? 18.878 -3.186 10.661 1.00 92.50 110 ASP A CA 1
ATOM 872 C C . ASP A 1 110 ? 19.918 -2.556 11.601 1.00 92.50 110 ASP A C 1
ATOM 874 O O . ASP A 1 110 ? 21.131 -2.645 11.350 1.00 92.50 110 ASP A O 1
ATOM 878 N N . LYS A 1 111 ? 19.446 -1.921 12.676 1.00 91.44 111 LYS A N 1
ATOM 879 C CA . LYS A 1 111 ? 20.252 -1.225 13.690 1.00 91.44 111 LYS A CA 1
ATOM 880 C C . LYS A 1 111 ? 21.238 -0.256 13.032 1.00 91.44 111 LYS A C 1
ATOM 882 O O . LYS A 1 111 ? 20.828 0.613 12.267 1.00 91.44 111 LYS A O 1
ATOM 887 N N . ASP A 1 112 ? 22.534 -0.426 13.271 1.00 93.19 112 ASP A N 1
ATOM 888 C CA . ASP A 1 112 ? 23.591 0.452 12.756 1.00 93.19 112 ASP A CA 1
ATOM 889 C C . ASP A 1 112 ? 23.747 0.396 11.229 1.00 93.19 112 ASP A C 1
ATOM 891 O O . ASP A 1 112 ? 24.305 1.307 10.622 1.00 93.19 112 ASP A O 1
ATOM 895 N N . SER A 1 113 ? 23.251 -0.668 10.591 1.00 92.06 113 SER A N 1
ATOM 896 C CA . SER A 1 113 ? 23.328 -0.848 9.136 1.00 92.06 113 SER A CA 1
ATOM 897 C C . SER A 1 113 ? 22.108 -0.305 8.383 1.00 92.06 113 SER A C 1
ATOM 899 O O . SER A 1 113 ? 22.102 -0.324 7.143 1.00 92.06 113 SER A O 1
ATOM 901 N N . ARG A 1 114 ? 21.075 0.167 9.103 1.00 93.06 114 ARG A N 1
ATOM 902 C CA . ARG A 1 114 ? 19.833 0.646 8.493 1.00 93.06 114 ARG A CA 1
ATOM 903 C C . ARG A 1 114 ? 20.091 1.900 7.658 1.00 93.06 114 ARG A C 1
ATOM 905 O O . ARG A 1 114 ? 20.698 2.877 8.096 1.00 93.06 114 ARG A O 1
ATOM 912 N N . ASN A 1 115 ? 19.631 1.851 6.418 1.00 92.44 115 ASN A N 1
ATOM 913 C CA . ASN A 1 115 ? 19.765 2.913 5.437 1.00 92.44 115 ASN A CA 1
ATOM 914 C C . ASN A 1 115 ? 18.517 2.988 4.557 1.00 92.44 115 ASN A C 1
ATOM 916 O O . ASN A 1 115 ? 17.706 2.058 4.526 1.00 92.44 115 ASN A O 1
ATOM 920 N N . TYR A 1 116 ? 18.379 4.091 3.828 1.00 90.88 116 TYR A N 1
ATOM 921 C CA . TYR A 1 116 ? 17.298 4.276 2.874 1.00 90.88 116 TYR A CA 1
ATOM 922 C C . TYR A 1 116 ? 17.768 4.842 1.540 1.00 90.88 116 TYR A C 1
ATOM 924 O O . TYR A 1 116 ? 18.801 5.503 1.433 1.00 90.88 116 TYR A O 1
ATOM 932 N N . SER A 1 117 ? 16.989 4.578 0.499 1.00 89.31 117 SER A N 1
ATOM 933 C CA . SER A 1 117 ? 17.152 5.153 -0.834 1.00 89.31 117 SER A CA 1
ATOM 934 C C . SER A 1 117 ? 15.829 5.759 -1.284 1.00 89.31 117 SER A C 1
ATOM 936 O O . SER A 1 117 ? 14.767 5.214 -0.987 1.00 89.31 117 SER A O 1
ATOM 938 N N . ILE A 1 118 ? 15.892 6.879 -1.998 1.00 87.69 118 ILE A N 1
ATOM 939 C CA . ILE A 1 118 ? 14.715 7.554 -2.548 1.00 87.69 118 ILE A CA 1
ATOM 940 C C . ILE A 1 118 ? 14.674 7.284 -4.043 1.00 87.69 118 ILE A C 1
ATOM 942 O O . ILE A 1 118 ? 15.662 7.478 -4.756 1.00 87.69 118 ILE A O 1
ATOM 946 N N . VAL A 1 119 ? 13.521 6.824 -4.503 1.00 85.94 119 VAL A N 1
ATOM 947 C CA . VAL A 1 119 ? 13.259 6.460 -5.888 1.00 85.94 119 VAL A CA 1
ATOM 948 C C . VAL A 1 119 ? 12.111 7.297 -6.416 1.00 85.94 119 VAL A C 1
ATOM 950 O O . VAL A 1 119 ? 11.073 7.414 -5.767 1.00 85.94 119 VAL A O 1
ATOM 953 N N . ASN A 1 120 ? 12.272 7.812 -7.627 1.00 86.31 120 ASN A N 1
ATOM 954 C CA . ASN A 1 120 ? 11.190 8.407 -8.382 1.00 86.31 120 ASN A CA 1
ATOM 955 C C . ASN A 1 120 ? 10.454 7.315 -9.171 1.00 86.31 120 ASN A C 1
ATOM 957 O O . ASN A 1 120 ? 10.979 6.791 -10.155 1.00 86.31 120 ASN A O 1
ATOM 961 N N . VAL A 1 121 ? 9.239 6.963 -8.755 1.00 84.94 121 VAL A N 1
ATOM 962 C CA . VAL A 1 121 ? 8.415 5.935 -9.409 1.00 84.94 121 VAL A CA 1
ATOM 963 C C . VAL A 1 121 ? 7.731 6.430 -10.690 1.00 84.94 121 VAL A C 1
ATOM 965 O O . VAL A 1 121 ? 7.199 5.636 -11.459 1.00 84.94 121 VAL A O 1
ATOM 968 N N . GLU A 1 122 ? 7.730 7.725 -10.983 1.00 84.31 122 GLU A N 1
ATOM 969 C CA . GLU A 1 122 ? 7.295 8.183 -12.308 1.00 84.31 122 GLU A CA 1
ATOM 970 C C . GLU A 1 122 ? 8.415 7.968 -13.326 1.00 84.31 122 GLU A C 1
ATOM 972 O O . GLU A 1 122 ? 8.186 7.461 -14.425 1.00 84.31 122 GLU A O 1
ATOM 977 N N . LYS A 1 123 ? 9.643 8.313 -12.928 1.00 82.06 123 LYS A N 1
ATOM 978 C CA . LYS A 1 123 ? 10.820 8.251 -13.794 1.00 82.06 123 LYS A CA 1
ATOM 979 C C . LYS A 1 123 ? 11.488 6.884 -13.839 1.00 82.06 123 LYS A C 1
ATOM 981 O O . LYS A 1 123 ? 12.206 6.602 -14.792 1.00 82.06 123 LYS A O 1
ATOM 986 N N . GLY A 1 124 ? 11.265 6.054 -12.825 1.00 81.25 124 GLY A N 1
ATOM 987 C CA . GLY A 1 124 ? 11.951 4.779 -12.670 1.00 81.25 124 GLY A CA 1
ATOM 988 C C . GLY A 1 124 ? 13.441 4.950 -12.400 1.00 81.25 124 GLY A C 1
ATOM 989 O O . GLY A 1 124 ? 14.240 4.181 -12.922 1.00 81.25 124 GLY A O 1
ATOM 990 N N . ASN A 1 125 ? 13.828 5.968 -11.625 1.00 82.75 125 ASN A N 1
ATOM 991 C CA . ASN A 1 125 ? 15.226 6.225 -11.286 1.00 82.75 125 ASN A CA 1
ATOM 992 C C . ASN A 1 125 ? 15.423 6.453 -9.781 1.00 82.75 125 ASN A C 1
ATOM 994 O O . ASN A 1 125 ? 14.503 6.812 -9.049 1.00 82.75 125 ASN A O 1
ATOM 998 N N . MET A 1 126 ? 16.639 6.192 -9.303 1.00 84.81 126 MET A N 1
ATOM 999 C CA . MET A 1 126 ? 17.015 6.393 -7.906 1.00 84.81 126 MET A CA 1
ATOM 1000 C C . MET A 1 126 ? 17.595 7.799 -7.746 1.00 84.81 126 MET A C 1
ATOM 1002 O O . MET A 1 126 ? 18.661 8.090 -8.284 1.00 84.81 126 MET A O 1
ATOM 1006 N N . GLU A 1 127 ? 16.889 8.668 -7.027 1.00 85.44 127 GLU A N 1
ATOM 1007 C CA . GLU A 1 127 ? 17.299 10.058 -6.791 1.00 85.44 127 GLU A CA 1
ATOM 1008 C C . GLU A 1 127 ? 18.378 10.135 -5.709 1.00 85.44 127 GLU A C 1
ATOM 1010 O O . GLU A 1 127 ? 19.331 10.904 -5.819 1.00 85.44 127 GLU A O 1
ATOM 1015 N N . VAL A 1 128 ? 18.245 9.303 -4.672 1.00 86.88 128 VAL A N 1
ATOM 1016 C CA . VAL A 1 128 ? 19.179 9.254 -3.546 1.00 86.88 128 VAL A CA 1
ATOM 1017 C C . VAL A 1 128 ? 19.473 7.803 -3.200 1.00 86.88 128 VAL A C 1
ATOM 1019 O O . VAL A 1 128 ? 18.557 6.987 -3.102 1.00 86.88 128 VAL A O 1
ATOM 1022 N N . LYS A 1 129 ? 20.750 7.476 -2.989 1.00 88.25 129 LYS A N 1
ATOM 1023 C CA . LYS A 1 129 ? 21.201 6.104 -2.756 1.00 88.25 129 LYS A CA 1
ATOM 1024 C C . LYS A 1 129 ? 21.829 5.945 -1.376 1.00 88.25 129 LYS A C 1
ATOM 1026 O O . LYS A 1 129 ? 22.823 6.600 -1.079 1.00 88.25 129 LYS A O 1
ATOM 1031 N N . ARG A 1 130 ? 21.288 5.001 -0.598 1.00 88.62 130 ARG A N 1
ATOM 1032 C CA . ARG A 1 130 ? 21.863 4.468 0.650 1.00 88.62 130 ARG A CA 1
ATOM 1033 C C . ARG A 1 130 ? 22.304 5.542 1.650 1.00 88.62 130 ARG A C 1
ATOM 1035 O O . ARG A 1 130 ? 23.454 5.578 2.083 1.00 88.62 130 ARG A O 1
ATOM 1042 N N . ILE A 1 131 ? 21.376 6.399 2.047 1.00 91.56 131 ILE A N 1
ATOM 1043 C CA . ILE A 1 131 ? 21.586 7.327 3.157 1.00 91.56 131 ILE A CA 1
ATOM 1044 C C . ILE A 1 131 ? 21.452 6.568 4.469 1.00 91.56 131 ILE A C 1
ATOM 1046 O O . ILE A 1 131 ? 20.463 5.870 4.686 1.00 91.56 131 ILE A O 1
ATOM 1050 N N . SER A 1 132 ? 22.453 6.697 5.337 1.00 91.88 132 SER A N 1
ATOM 1051 C CA . SER A 1 132 ? 22.432 6.081 6.663 1.00 91.88 132 SER A CA 1
ATOM 1052 C C . SER A 1 132 ? 21.319 6.682 7.522 1.00 91.88 132 SER A C 1
ATOM 1054 O O . SER A 1 132 ? 21.174 7.903 7.594 1.00 91.88 132 SER A O 1
ATOM 1056 N N . CYS A 1 133 ? 20.542 5.818 8.169 1.00 91.25 133 CYS A N 1
ATOM 1057 C CA . CYS A 1 133 ? 19.528 6.188 9.150 1.00 91.25 133 CYS A CA 1
ATOM 1058 C C . CYS A 1 133 ? 19.403 5.032 10.151 1.00 91.25 133 CYS A C 1
ATOM 1060 O O . CYS A 1 133 ? 18.526 4.175 9.989 1.00 91.25 133 CYS A O 1
ATOM 1062 N N . PRO A 1 134 ? 20.308 4.955 11.143 1.00 91.62 134 PRO A N 1
ATOM 1063 C CA . PRO A 1 134 ? 20.345 3.849 12.091 1.00 91.62 134 PRO A CA 1
ATOM 1064 C C . PRO A 1 134 ? 19.026 3.666 12.849 1.00 91.62 134 PRO A C 1
ATOM 1066 O O . PRO A 1 134 ? 18.274 4.622 13.048 1.00 91.62 134 PRO A O 1
ATOM 1069 N N . GLY A 1 135 ? 18.740 2.431 13.252 1.00 91.81 135 GLY A N 1
ATOM 1070 C CA . GLY A 1 135 ? 17.573 2.045 14.052 1.00 91.81 135 GLY A CA 1
ATOM 1071 C C . GLY A 1 135 ? 17.010 0.686 13.639 1.00 91.81 135 GLY A C 1
ATOM 1072 O O . GLY A 1 135 ? 17.460 0.102 12.654 1.00 91.81 135 GLY A O 1
ATOM 1073 N N . SER A 1 136 ? 16.041 0.172 14.395 1.00 93.69 136 SER A N 1
ATOM 1074 C CA . SER A 1 136 ? 15.420 -1.134 14.129 1.00 93.69 136 SER A CA 1
ATOM 1075 C C . SER A 1 136 ? 14.697 -1.183 12.777 1.00 93.69 136 SER A C 1
ATOM 1077 O O . SER A 1 136 ? 14.383 -0.150 12.179 1.00 93.69 136 SER A O 1
ATOM 1079 N N . ARG A 1 137 ? 14.410 -2.378 12.259 1.00 94.06 137 ARG A N 1
ATOM 1080 C CA . ARG A 1 137 ? 13.640 -2.547 11.016 1.00 94.06 137 ARG A CA 1
ATOM 1081 C C . ARG A 1 137 ? 12.296 -1.831 11.091 1.00 94.06 137 ARG A C 1
ATOM 1083 O O . ARG A 1 137 ? 11.680 -1.720 12.150 1.00 94.06 137 ARG A O 1
ATOM 1090 N N . ILE A 1 138 ? 11.843 -1.336 9.945 1.00 95.12 138 ILE A N 1
ATOM 1091 C CA . ILE A 1 138 ? 10.610 -0.554 9.868 1.00 95.12 138 ILE A CA 1
ATOM 1092 C C . ILE A 1 138 ? 9.427 -1.504 9.761 1.00 95.12 138 ILE A C 1
ATOM 1094 O O . ILE A 1 138 ? 9.444 -2.443 8.966 1.00 95.12 138 ILE A O 1
ATOM 1098 N N . SER A 1 139 ? 8.400 -1.247 10.560 1.00 95.50 139 SER A N 1
ATOM 1099 C CA . SER A 1 139 ? 7.141 -1.986 10.558 1.00 95.50 139 SER A CA 1
ATOM 1100 C C . SER A 1 139 ? 6.098 -1.317 9.661 1.00 95.50 139 SER A C 1
ATOM 1102 O O . SER A 1 139 ? 5.388 -2.001 8.926 1.00 95.50 139 SER A O 1
ATOM 1104 N N . CYS A 1 140 ? 6.052 0.016 9.642 1.00 94.44 140 CYS A N 1
ATOM 1105 C CA . CYS A 1 140 ? 5.170 0.793 8.778 1.00 94.44 140 CYS A CA 1
ATOM 1106 C C . CYS A 1 140 ? 5.770 2.175 8.477 1.00 94.44 140 CYS A C 1
ATOM 1108 O O . CYS A 1 140 ? 6.560 2.723 9.247 1.00 94.44 140 CYS A O 1
ATOM 1110 N N . GLN A 1 141 ? 5.368 2.768 7.354 1.00 93.62 141 GLN A N 1
ATOM 1111 C CA . GLN A 1 141 ? 5.698 4.145 7.012 1.00 93.62 141 GLN A CA 1
ATOM 1112 C C . GLN A 1 141 ? 4.511 4.816 6.328 1.00 93.62 141 GLN A C 1
ATOM 1114 O O . GLN A 1 141 ? 3.850 4.227 5.472 1.00 93.62 141 GLN A O 1
ATOM 1119 N N . MET A 1 142 ? 4.305 6.090 6.642 1.00 91.69 142 MET A N 1
ATOM 1120 C CA . MET A 1 142 ? 3.304 6.933 6.009 1.00 91.69 142 MET A CA 1
ATOM 1121 C C . MET A 1 142 ? 3.831 8.359 5.844 1.00 91.69 142 MET A C 1
ATOM 1123 O O . MET A 1 142 ? 4.340 8.960 6.784 1.00 91.69 142 MET A O 1
ATOM 1127 N N . LYS A 1 143 ? 3.674 8.931 4.649 1.00 88.19 143 LYS A N 1
ATOM 1128 C CA . LYS A 1 143 ? 3.919 10.357 4.397 1.00 88.19 143 LYS A CA 1
ATOM 1129 C C . LYS A 1 143 ? 2.596 11.120 4.417 1.00 88.19 143 LYS A C 1
ATOM 1131 O O . LYS A 1 143 ? 1.641 10.679 3.776 1.00 88.19 143 LYS A O 1
ATOM 1136 N N . MET A 1 144 ? 2.562 12.256 5.110 1.00 85.62 144 MET A N 1
ATOM 1137 C CA . MET A 1 144 ? 1.414 13.161 5.174 1.00 85.62 144 MET A CA 1
ATOM 1138 C C . MET A 1 144 ? 1.896 14.609 5.039 1.00 85.62 144 MET A C 1
ATOM 1140 O O . MET A 1 144 ? 2.535 15.156 5.933 1.00 85.62 144 MET A O 1
ATOM 1144 N N . GLY A 1 145 ? 1.627 15.237 3.892 1.00 83.38 145 GLY A N 1
ATOM 1145 C CA . GLY A 1 145 ? 2.196 16.550 3.579 1.00 83.38 145 GLY A CA 1
ATOM 1146 C C . GLY A 1 145 ? 3.728 16.525 3.658 1.00 83.38 145 GLY A C 1
ATOM 1147 O O . GLY A 1 145 ? 4.377 15.726 2.977 1.00 83.38 145 GLY A O 1
ATOM 1148 N N . ASN A 1 146 ? 4.291 17.370 4.525 1.00 84.62 146 ASN A N 1
ATOM 1149 C CA . ASN A 1 146 ? 5.733 17.462 4.771 1.00 84.62 146 ASN A CA 1
ATOM 1150 C C . ASN A 1 146 ? 6.201 16.650 5.989 1.00 84.62 146 ASN A C 1
ATOM 1152 O O . ASN A 1 146 ? 7.321 16.862 6.448 1.00 84.62 146 ASN A O 1
ATOM 1156 N N . THR A 1 147 ? 5.387 15.744 6.535 1.00 89.00 147 THR A N 1
ATOM 1157 C CA . THR A 1 147 ? 5.811 14.856 7.625 1.00 89.00 147 THR A CA 1
ATOM 1158 C C . THR A 1 147 ? 5.928 13.411 7.157 1.00 89.00 147 THR A C 1
ATOM 1160 O O . THR A 1 147 ? 5.136 12.922 6.344 1.00 89.00 147 THR A O 1
ATOM 1163 N N . LEU A 1 148 ? 6.947 12.722 7.667 1.00 91.00 148 LEU A N 1
ATOM 1164 C CA . LEU A 1 148 ? 7.155 11.292 7.481 1.00 91.00 148 LEU A CA 1
ATOM 1165 C C . LEU A 1 148 ? 6.988 10.597 8.825 1.00 91.00 148 LEU A C 1
ATOM 1167 O O . LEU A 1 148 ? 7.794 10.796 9.731 1.00 91.00 148 LEU A O 1
ATOM 1171 N N . TRP A 1 149 ? 5.952 9.778 8.925 1.00 93.88 149 TRP A N 1
ATOM 1172 C CA . TRP A 1 149 ? 5.741 8.860 10.030 1.00 93.88 149 TRP A CA 1
ATOM 1173 C C . TRP A 1 149 ? 6.427 7.544 9.695 1.00 93.88 149 TRP A C 1
ATOM 1175 O O . TRP A 1 149 ? 6.177 6.957 8.640 1.00 93.88 149 TRP A O 1
ATOM 1185 N N . MET A 1 150 ? 7.289 7.091 10.590 1.00 94.75 150 MET A N 1
ATOM 1186 C CA . MET A 1 150 ? 8.001 5.827 10.491 1.00 94.75 150 MET A CA 1
ATOM 1187 C C . MET A 1 150 ? 7.842 5.093 11.815 1.00 94.75 150 MET A C 1
ATOM 1189 O O . MET A 1 150 ? 8.056 5.673 12.876 1.00 94.75 150 MET A O 1
ATOM 1193 N N . THR A 1 151 ? 7.443 3.831 11.751 1.00 96.88 151 THR A N 1
ATOM 1194 C CA . THR A 1 151 ? 7.307 2.962 12.920 1.00 96.88 151 THR A CA 1
ATOM 1195 C C . THR A 1 151 ? 8.223 1.767 12.762 1.00 96.88 151 THR A C 1
ATOM 1197 O O . THR A 1 151 ? 8.513 1.344 11.641 1.00 96.88 151 THR A O 1
ATOM 1200 N N . THR A 1 152 ? 8.682 1.204 13.867 1.00 96.62 152 THR A N 1
ATOM 1201 C CA . THR A 1 152 ? 9.697 0.145 13.862 1.00 96.62 152 THR A CA 1
ATOM 1202 C C . THR A 1 152 ? 9.222 -1.138 14.545 1.00 96.62 152 THR A C 1
ATOM 1204 O O . THR A 1 152 ? 8.151 -1.187 15.158 1.00 96.62 152 THR A O 1
ATOM 1207 N N . GLU A 1 153 ? 9.981 -2.223 14.375 1.00 96.06 153 GLU A N 1
ATOM 1208 C CA . GLU A 1 153 ? 9.716 -3.528 15.002 1.00 96.06 153 GLU A CA 1
ATOM 1209 C C . GLU A 1 153 ? 9.992 -3.520 16.522 1.00 96.06 153 GLU A C 1
ATOM 1211 O O . GLU A 1 153 ? 9.479 -4.374 17.241 1.00 96.06 153 GLU A O 1
ATOM 1216 N N . ASP A 1 154 ? 10.736 -2.535 17.034 1.00 96.38 154 ASP A N 1
ATOM 1217 C CA . ASP A 1 154 ? 10.960 -2.281 18.469 1.00 96.38 154 ASP A CA 1
ATOM 1218 C C . ASP A 1 154 ? 9.938 -1.309 19.088 1.00 96.38 154 ASP A C 1
ATOM 1220 O O . ASP A 1 154 ? 10.145 -0.808 20.189 1.00 96.38 154 ASP A O 1
ATOM 1224 N N . GLN A 1 155 ? 8.792 -1.117 18.421 1.00 97.31 155 GLN A N 1
ATOM 1225 C CA . GLN A 1 155 ? 7.633 -0.375 18.938 1.00 97.31 155 GLN A CA 1
ATOM 1226 C C . GLN A 1 155 ? 7.892 1.125 19.140 1.00 97.31 155 GLN A C 1
ATOM 1228 O O . GLN A 1 155 ? 7.217 1.774 19.940 1.00 97.31 155 GLN A O 1
ATOM 1233 N N . GLU A 1 156 ? 8.830 1.698 18.388 1.00 96.94 156 GLU A N 1
ATOM 1234 C CA . GLU A 1 156 ? 9.068 3.137 18.358 1.00 96.94 156 GLU A CA 1
ATOM 1235 C C . GLU A 1 156 ? 8.368 3.795 17.162 1.00 96.94 156 GLU A C 1
ATOM 1237 O O . GLU A 1 156 ? 8.168 3.197 16.098 1.00 96.94 156 GLU A O 1
ATOM 1242 N N . VAL A 1 157 ? 7.980 5.054 17.351 1.00 96.50 157 VAL A N 1
ATOM 1243 C CA . VAL A 1 157 ? 7.398 5.915 16.323 1.00 96.50 157 VAL A CA 1
ATOM 1244 C C . VAL A 1 157 ? 8.252 7.159 16.186 1.00 96.50 157 VAL A C 1
ATOM 1246 O O . VAL A 1 157 ? 8.411 7.931 17.130 1.00 96.50 157 VAL A O 1
ATOM 1249 N N . PHE A 1 158 ? 8.748 7.376 14.976 1.00 95.50 158 PHE A N 1
ATOM 1250 C CA . PHE A 1 158 ? 9.526 8.533 14.581 1.00 95.50 158 PHE A CA 1
ATOM 1251 C C . PHE A 1 158 ? 8.704 9.390 13.627 1.00 95.50 158 PHE A C 1
ATOM 1253 O O . PHE A 1 158 ? 8.181 8.901 12.622 1.00 95.50 158 PHE A O 1
ATOM 1260 N N . ILE A 1 159 ? 8.625 10.686 13.908 1.00 94.56 159 ILE A N 1
ATOM 1261 C CA . ILE A 1 159 ? 7.977 11.648 13.017 1.00 94.56 159 ILE A CA 1
ATOM 1262 C C . ILE A 1 159 ? 9.016 12.662 12.571 1.00 94.56 159 ILE A C 1
ATOM 1264 O O . ILE A 1 159 ? 9.501 13.450 13.380 1.00 94.56 159 ILE A O 1
ATOM 1268 N N . TYR A 1 160 ? 9.358 12.650 11.288 1.00 92.06 160 TYR A N 1
ATOM 1269 C CA . TYR A 1 160 ? 10.330 13.566 10.694 1.00 92.06 160 TYR A CA 1
ATOM 1270 C C . TYR A 1 160 ? 9.645 14.680 9.909 1.00 92.06 160 TYR A C 1
ATOM 1272 O O . TYR A 1 160 ? 8.609 14.464 9.281 1.00 92.06 160 TYR A O 1
ATOM 1280 N N . SER A 1 161 ? 10.281 15.852 9.881 1.00 89.50 161 SER A N 1
ATOM 1281 C CA . SER A 1 161 ? 9.946 16.923 8.942 1.00 89.50 161 SER A CA 1
ATOM 1282 C C . SER A 1 161 ? 10.756 16.746 7.665 1.00 89.50 161 SER A C 1
ATOM 1284 O O . SER A 1 161 ? 11.980 16.673 7.720 1.00 89.50 161 SER A O 1
ATOM 1286 N N . LEU A 1 162 ? 10.095 16.742 6.516 1.00 84.62 162 LEU A N 1
ATOM 1287 C CA . LEU A 1 162 ? 10.714 16.686 5.193 1.00 84.62 162 LEU A CA 1
ATOM 1288 C C . LEU A 1 162 ? 10.998 18.102 4.665 1.00 84.62 162 LEU A C 1
ATOM 1290 O O . LEU A 1 162 ? 10.608 18.450 3.550 1.00 84.62 162 LEU A O 1
ATOM 1294 N N . LYS A 1 163 ? 11.612 18.953 5.496 1.00 70.81 163 LYS A N 1
ATOM 1295 C CA . LYS A 1 163 ? 12.085 20.275 5.068 1.00 70.81 163 LYS A CA 1
ATOM 1296 C C . LYS A 1 163 ? 13.426 20.085 4.358 1.00 70.81 163 LYS A C 1
ATOM 1298 O O . LYS A 1 163 ? 14.388 19.641 4.978 1.00 70.81 163 LYS A O 1
ATOM 1303 N N . ASP A 1 164 ? 13.454 20.420 3.071 1.00 59.88 164 ASP A N 1
ATOM 1304 C CA . ASP A 1 164 ? 14.615 20.311 2.180 1.00 59.88 164 ASP A CA 1
ATOM 1305 C C . ASP A 1 164 ? 15.081 18.868 1.895 1.00 59.88 164 ASP A C 1
ATOM 1307 O O . ASP A 1 164 ? 14.484 17.884 2.327 1.00 59.88 164 ASP A O 1
ATOM 1311 N N . MET A 1 165 ? 16.163 18.730 1.124 1.00 58.12 165 MET A N 1
ATOM 1312 C CA . MET A 1 165 ? 16.784 17.446 0.751 1.00 58.12 165 MET A CA 1
ATOM 1313 C C . MET A 1 165 ? 17.678 16.871 1.871 1.00 58.12 165 MET A C 1
ATOM 1315 O O . MET A 1 165 ? 18.624 16.126 1.602 1.00 58.12 165 MET A O 1
ATOM 1319 N N . CYS A 1 166 ? 17.438 17.258 3.126 1.00 63.47 166 CYS A N 1
ATOM 1320 C CA . CYS A 1 166 ? 18.272 16.870 4.258 1.00 63.47 166 CYS A CA 1
ATOM 1321 C C . CYS A 1 166 ? 18.020 15.406 4.666 1.00 63.47 166 CYS A C 1
ATOM 1323 O O . CYS A 1 166 ? 16.876 14.945 4.647 1.00 63.47 166 CYS A O 1
ATOM 1325 N N . PRO A 1 167 ? 19.069 14.662 5.066 1.00 78.94 167 PRO A N 1
ATOM 1326 C CA . PRO A 1 167 ? 18.916 13.322 5.616 1.00 78.94 167 PRO A CA 1
ATOM 1327 C C . PRO A 1 167 ? 17.973 13.277 6.824 1.00 78.94 167 PRO A C 1
ATOM 1329 O O . PRO A 1 167 ? 17.933 14.218 7.618 1.00 78.94 167 PRO A O 1
ATOM 1332 N N . LEU A 1 168 ? 17.278 12.150 7.004 1.00 85.00 168 LEU A N 1
ATOM 1333 C CA . LEU A 1 168 ? 16.465 11.864 8.191 1.00 85.00 168 LEU A CA 1
ATOM 1334 C C . LEU A 1 168 ? 17.376 11.660 9.412 1.00 85.00 168 LEU A C 1
ATOM 1336 O O . LEU A 1 168 ? 17.734 10.533 9.753 1.00 85.00 168 LEU A O 1
ATOM 1340 N N . SER A 1 169 ? 17.798 12.760 10.034 1.00 77.75 169 SER A N 1
ATOM 1341 C CA . SER A 1 169 ? 18.750 12.753 11.149 1.00 77.75 169 SER A CA 1
ATOM 1342 C C . SER A 1 169 ? 18.059 12.882 12.504 1.00 77.75 169 SER A C 1
ATOM 1344 O O . SER A 1 169 ? 18.263 12.039 13.372 1.00 77.75 169 SER A O 1
ATOM 1346 N N . GLN A 1 170 ? 17.211 13.899 12.683 1.00 86.88 170 GLN A N 1
ATOM 1347 C CA . GLN A 1 170 ? 16.537 14.172 13.950 1.00 86.88 170 GLN A CA 1
ATOM 1348 C C . GLN A 1 170 ? 15.011 14.190 13.773 1.00 86.88 170 GLN A C 1
ATOM 1350 O O . GLN A 1 170 ? 14.498 15.003 12.997 1.00 86.88 170 GLN A O 1
ATOM 1355 N N . PRO A 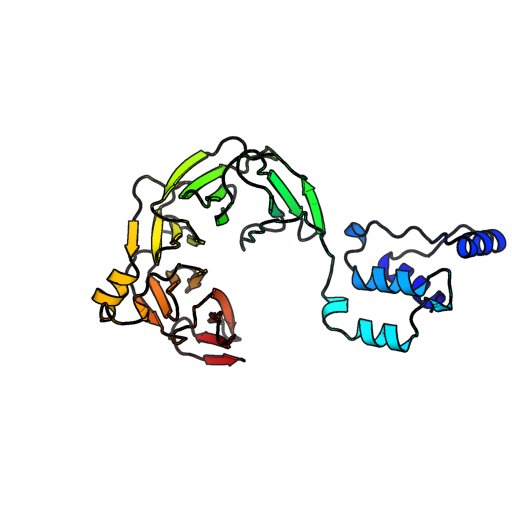1 171 ? 14.266 13.315 14.473 1.00 91.62 171 PRO A N 1
ATOM 1356 C CA . PRO A 1 171 ? 12.810 13.344 14.435 1.00 91.62 171 PRO A CA 1
ATOM 1357 C C . PRO A 1 171 ? 12.276 14.579 15.176 1.00 91.62 171 PRO A C 1
ATOM 1359 O O . PRO A 1 171 ? 12.832 15.005 16.187 1.00 91.62 171 PRO A O 1
ATOM 1362 N N . GLN A 1 172 ? 11.164 15.138 14.696 1.00 92.00 172 GLN A N 1
ATOM 1363 C CA . GLN A 1 172 ? 10.389 16.158 15.412 1.00 92.00 172 GLN A CA 1
ATOM 1364 C C . GLN A 1 172 ? 9.714 15.579 16.655 1.00 92.00 172 GLN A C 1
ATOM 1366 O O . GLN A 1 172 ? 9.564 16.279 17.654 1.00 92.00 172 GLN A O 1
ATOM 1371 N N . LYS A 1 173 ? 9.292 14.312 16.590 1.00 93.19 173 LYS A N 1
ATOM 1372 C CA . LYS A 1 173 ? 8.718 13.594 17.727 1.00 93.19 173 LYS A CA 1
ATOM 1373 C C . LYS A 1 173 ? 9.138 12.130 17.707 1.00 93.19 173 LYS A C 1
ATOM 1375 O O . LYS A 1 173 ? 9.209 11.521 16.640 1.00 93.19 173 LYS A O 1
ATOM 1380 N N . LEU A 1 174 ? 9.400 11.603 18.898 1.00 94.81 174 LEU A N 1
ATOM 1381 C CA . LEU A 1 174 ? 9.739 10.213 19.167 1.00 94.81 174 LEU A CA 1
ATOM 1382 C C . LEU A 1 174 ? 8.917 9.741 20.365 1.00 94.81 174 LEU A C 1
ATOM 1384 O O . LEU A 1 174 ? 8.869 10.442 21.377 1.00 94.81 174 LEU A O 1
ATOM 1388 N N . PHE A 1 175 ? 8.266 8.590 20.245 1.00 95.38 175 PHE A N 1
ATOM 1389 C CA . PHE A 1 175 ? 7.542 7.953 21.345 1.00 95.38 175 PHE A CA 1
ATOM 1390 C C . PHE A 1 175 ? 7.395 6.448 21.107 1.00 95.38 175 PHE A C 1
ATOM 1392 O O . PHE A 1 175 ? 7.545 5.975 19.981 1.00 95.38 175 PHE A O 1
ATOM 1399 N N . SER A 1 176 ? 7.090 5.705 22.169 1.00 95.44 176 SER A N 1
ATOM 1400 C CA . SER A 1 176 ? 6.885 4.256 22.123 1.00 95.44 176 SER A CA 1
ATOM 1401 C C . SER A 1 176 ? 5.399 3.899 22.087 1.00 95.44 176 SER A C 1
ATOM 1403 O O . SER A 1 176 ? 4.552 4.652 22.568 1.00 95.44 176 SER A O 1
ATOM 1405 N N . CYS A 1 177 ? 5.091 2.734 21.529 1.00 94.31 177 CYS A N 1
ATOM 1406 C CA . CYS A 1 177 ? 3.756 2.141 21.469 1.00 94.31 177 CYS A CA 1
ATOM 1407 C C . CYS A 1 177 ? 3.720 0.819 22.254 1.00 94.31 177 CYS A C 1
ATOM 1409 O O . CYS A 1 177 ? 4.770 0.227 22.480 1.00 94.31 177 CYS A O 1
ATOM 1411 N N . PRO A 1 178 ? 2.537 0.325 22.659 1.00 94.88 178 PRO A N 1
ATOM 1412 C CA . PRO A 1 178 ? 2.422 -0.930 23.411 1.00 94.88 178 PRO A CA 1
ATOM 1413 C C . PRO A 1 178 ? 2.656 -2.191 22.562 1.00 94.88 178 PRO A C 1
ATOM 1415 O O . PRO A 1 178 ? 2.898 -3.266 23.108 1.00 94.88 178 PRO A O 1
ATOM 1418 N N . ALA A 1 179 ? 2.545 -2.075 21.237 1.00 97.19 179 ALA A N 1
ATOM 1419 C CA . ALA A 1 179 ? 2.715 -3.163 20.284 1.00 97.19 179 ALA A CA 1
ATOM 1420 C C . ALA A 1 179 ? 3.221 -2.627 18.935 1.00 97.19 179 ALA A C 1
ATOM 1422 O O . ALA A 1 179 ? 3.211 -1.420 18.678 1.00 97.19 179 ALA A O 1
ATOM 1423 N N . ILE A 1 180 ? 3.675 -3.533 18.063 1.00 98.19 180 ILE A N 1
ATOM 1424 C 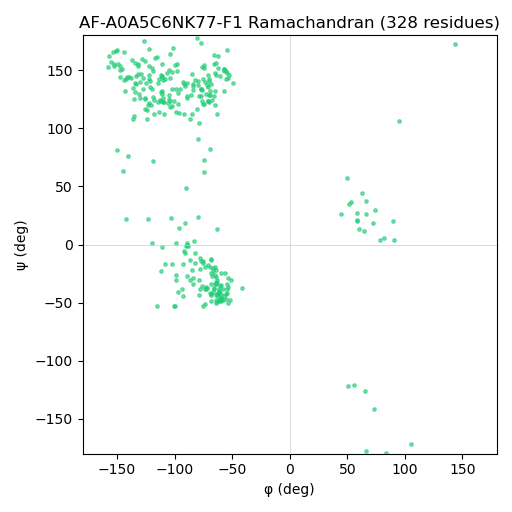CA . ILE A 1 180 ? 4.214 -3.175 16.746 1.00 98.19 180 ILE A CA 1
ATOM 1425 C C . ILE A 1 180 ? 3.080 -2.620 15.885 1.00 98.19 180 ILE A C 1
ATOM 1427 O O . ILE A 1 180 ? 2.077 -3.300 15.669 1.00 98.19 180 ILE A O 1
ATOM 1431 N N . ILE A 1 181 ? 3.249 -1.407 15.359 1.00 98.06 181 ILE A N 1
ATOM 1432 C CA . ILE A 1 181 ? 2.303 -0.817 14.409 1.00 98.06 181 ILE A CA 1
ATOM 1433 C C . ILE A 1 181 ? 2.468 -1.496 13.048 1.00 98.06 181 ILE A C 1
ATOM 1435 O O . ILE A 1 181 ? 3.537 -1.465 12.445 1.00 98.06 181 ILE A O 1
ATOM 1439 N N . THR A 1 182 ? 1.392 -2.094 12.553 1.00 97.19 182 THR A N 1
ATOM 1440 C CA . THR A 1 182 ? 1.348 -2.839 11.289 1.00 97.19 182 THR A CA 1
ATOM 1441 C C . THR A 1 182 ? 0.777 -2.015 10.139 1.00 97.19 182 THR A C 1
ATOM 1443 O O . THR A 1 182 ? 1.126 -2.255 8.985 1.00 97.19 182 THR A O 1
ATOM 1446 N N . CYS A 1 183 ? -0.073 -1.025 10.422 1.00 96.19 183 CYS A N 1
ATOM 1447 C CA . CYS A 1 183 ? -0.546 -0.073 9.417 1.00 96.19 183 CYS A CA 1
ATOM 1448 C C . CYS A 1 183 ? -0.934 1.281 10.031 1.00 96.19 183 CYS A C 1
ATOM 1450 O O . CYS A 1 183 ? -1.323 1.368 11.196 1.00 96.19 183 CYS A O 1
AT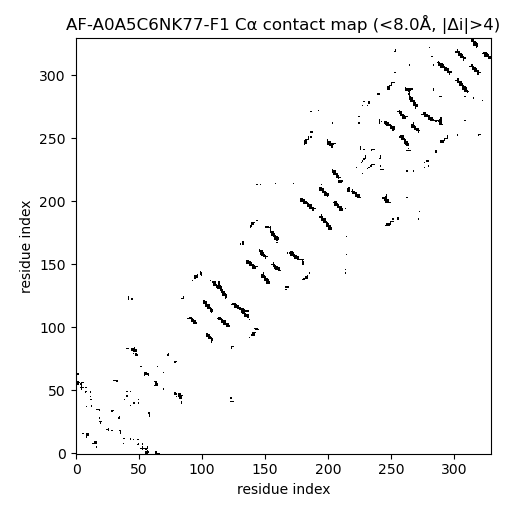OM 1452 N N . LEU A 1 184 ? -0.850 2.343 9.225 1.00 96.00 184 LEU A N 1
ATOM 1453 C CA . LEU A 1 184 ? -1.239 3.708 9.581 1.00 96.00 184 LEU A CA 1
ATOM 1454 C C . LEU A 1 184 ? -2.309 4.212 8.610 1.00 96.00 184 LEU A C 1
ATOM 1456 O O . LEU A 1 184 ? -2.229 3.952 7.409 1.00 96.00 184 LEU A O 1
ATOM 1460 N N . CYS A 1 185 ? -3.294 4.948 9.119 1.00 95.25 185 CYS A N 1
ATOM 1461 C CA . CYS A 1 185 ? -4.367 5.525 8.316 1.00 95.25 185 CYS A CA 1
ATOM 1462 C C . CYS A 1 185 ? -4.624 6.985 8.734 1.00 95.25 185 CYS A C 1
ATOM 1464 O O . CYS A 1 185 ? -5.106 7.216 9.849 1.00 95.25 185 CYS A O 1
ATOM 1466 N N . PRO A 1 186 ? -4.290 7.979 7.888 1.00 94.19 186 PRO A N 1
ATOM 1467 C CA . PRO A 1 186 ? -4.477 9.386 8.208 1.00 94.19 186 PRO A CA 1
ATOM 1468 C C . PRO A 1 186 ? -5.896 9.825 7.838 1.00 94.19 186 PRO A C 1
ATOM 1470 O O . PRO A 1 186 ? -6.328 9.645 6.701 1.00 94.19 186 PRO A O 1
ATOM 1473 N N . VAL A 1 187 ? -6.601 10.451 8.776 1.00 92.94 187 VAL A N 1
ATOM 1474 C CA . VAL A 1 187 ? -7.903 11.086 8.553 1.00 92.94 187 VAL A CA 1
ATOM 1475 C C . VAL A 1 187 ? -7.696 12.595 8.450 1.00 92.94 187 VAL A C 1
ATOM 1477 O O . VAL A 1 187 ? -7.201 13.197 9.409 1.00 92.94 187 VAL A O 1
ATOM 1480 N N . PRO A 1 188 ? -8.042 13.216 7.308 1.00 88.75 188 PRO A N 1
ATOM 1481 C CA . PRO A 1 188 ? -7.851 14.646 7.115 1.00 88.75 188 PRO A CA 1
ATOM 1482 C C . PRO A 1 188 ? -8.747 15.459 8.054 1.00 88.75 188 PRO A C 1
ATOM 1484 O O . PRO A 1 188 ? -9.801 14.996 8.489 1.00 88.75 188 PRO A O 1
ATOM 1487 N N . GLU A 1 189 ? -8.326 16.688 8.337 1.00 86.69 189 GLU A N 1
ATOM 1488 C CA . GLU A 1 189 ? -9.116 17.653 9.100 1.00 86.69 189 GLU A CA 1
ATOM 1489 C C . GLU A 1 189 ? -10.444 17.969 8.394 1.00 86.69 189 GLU A C 1
ATOM 1491 O O . GLU A 1 189 ? -10.526 18.025 7.163 1.00 86.69 189 GLU A O 1
ATOM 1496 N N . ARG A 1 190 ? -11.494 18.189 9.187 1.00 82.56 190 ARG A N 1
ATOM 1497 C CA . ARG A 1 190 ? -12.785 18.723 8.733 1.00 82.56 190 ARG A CA 1
ATOM 1498 C C . ARG A 1 190 ? -13.170 19.903 9.616 1.00 82.56 190 ARG A C 1
ATOM 1500 O O . ARG A 1 190 ? -12.708 19.982 10.743 1.00 82.56 190 ARG A O 1
ATOM 1507 N N . GLU A 1 191 ? -14.069 20.768 9.143 1.00 75.06 191 GLU A N 1
ATOM 1508 C CA . GLU A 1 191 ? -14.425 22.048 9.793 1.00 75.06 191 GLU A CA 1
ATOM 1509 C C . GLU A 1 191 ? -14.577 21.999 11.327 1.00 75.06 191 GLU A C 1
ATOM 1511 O O . GLU A 1 191 ? -14.200 22.946 12.006 1.00 75.06 191 GLU A O 1
ATOM 1516 N N . GLN A 1 192 ? -15.126 20.911 11.881 1.00 76.81 192 GLN A N 1
ATOM 1517 C CA . GLN A 1 192 ? -15.365 20.752 13.323 1.00 76.81 192 GLN A CA 1
ATOM 1518 C C . GLN A 1 192 ? -14.473 19.704 14.005 1.00 76.81 192 GLN A C 1
ATOM 1520 O O . GLN A 1 192 ? -14.595 19.507 15.212 1.00 76.81 192 GLN A O 1
ATOM 1525 N N . ASN A 1 193 ? -13.608 19.004 13.266 1.00 83.31 193 ASN A N 1
ATOM 1526 C CA . ASN A 1 193 ? -12.804 17.909 13.800 1.00 83.31 193 ASN A CA 1
ATOM 1527 C C . ASN A 1 193 ? -11.344 18.001 13.332 1.00 83.31 193 ASN A C 1
ATOM 1529 O O . ASN A 1 193 ? -11.105 17.986 12.121 1.00 83.31 193 ASN A O 1
ATOM 1533 N N . PRO A 1 194 ? -10.369 18.005 14.263 1.00 87.38 194 PRO A N 1
ATOM 1534 C CA . PRO A 1 194 ? -8.957 18.038 13.903 1.00 87.38 194 PRO A CA 1
ATOM 1535 C C . PRO A 1 194 ? -8.556 16.767 13.148 1.00 87.38 194 PRO A C 1
ATOM 1537 O O . PRO A 1 194 ? -9.175 15.710 13.312 1.00 87.38 194 PRO A O 1
ATOM 1540 N N . ALA A 1 195 ? -7.485 16.854 12.357 1.00 92.25 195 ALA A N 1
ATOM 1541 C CA . ALA A 1 195 ? -6.900 15.689 11.700 1.00 92.25 195 ALA A CA 1
ATOM 1542 C C . ALA A 1 195 ? -6.504 14.608 12.722 1.00 92.25 195 ALA A C 1
ATOM 1544 O O . ALA A 1 195 ? -6.142 14.902 13.866 1.00 92.25 195 ALA A O 1
ATOM 1545 N N . ARG A 1 196 ? -6.557 13.339 12.310 1.00 94.19 196 ARG A N 1
ATOM 1546 C CA . ARG A 1 196 ? -6.208 12.190 13.161 1.00 94.19 196 ARG A CA 1
ATOM 1547 C C . ARG A 1 196 ? -5.373 11.172 12.407 1.00 94.19 196 ARG A C 1
ATOM 1549 O O . ARG A 1 196 ? -5.421 11.103 11.185 1.00 94.19 196 ARG A O 1
ATOM 1556 N N . VAL A 1 197 ? -4.653 10.336 13.141 1.00 95.75 197 VAL A N 1
ATOM 1557 C CA . VAL A 1 197 ? -4.007 9.135 12.602 1.00 95.75 197 VAL A CA 1
ATOM 1558 C C . VAL A 1 197 ? -4.448 7.941 13.422 1.00 95.75 197 VAL A C 1
ATOM 1560 O O . VAL A 1 197 ? -4.304 7.931 14.644 1.00 95.75 197 VAL A O 1
ATOM 1563 N N . PHE A 1 198 ? -4.970 6.932 12.735 1.00 97.56 198 PHE A N 1
ATOM 1564 C CA . PHE A 1 198 ? -5.197 5.614 13.305 1.00 97.56 198 PHE A CA 1
ATOM 1565 C C . PHE A 1 198 ? -3.956 4.759 13.069 1.00 97.56 198 PHE A C 1
ATOM 1567 O O . PHE A 1 198 ? -3.399 4.764 11.968 1.00 97.56 198 PHE A O 1
ATOM 1574 N N . ALA A 1 199 ? -3.532 4.024 14.091 1.00 97.94 199 ALA A N 1
ATOM 1575 C CA . ALA A 1 199 ? -2.415 3.094 14.031 1.00 97.94 199 ALA A CA 1
ATOM 1576 C C . ALA A 1 199 ? -2.888 1.707 14.463 1.00 97.94 199 ALA A C 1
ATOM 1578 O O . ALA A 1 199 ? -3.189 1.480 15.634 1.00 97.94 199 ALA A O 1
ATOM 1579 N N . GLY A 1 200 ? -2.983 0.796 13.499 1.00 98.12 200 GLY A N 1
ATOM 1580 C CA . GLY A 1 200 ? -3.325 -0.598 13.740 1.00 98.12 200 GLY A CA 1
ATOM 1581 C C . GLY A 1 200 ? -2.103 -1.366 14.227 1.00 98.12 200 GLY A C 1
ATOM 1582 O O . GLY A 1 200 ? -1.010 -1.170 13.694 1.00 98.12 200 GLY A O 1
ATOM 1583 N N . MET A 1 201 ? -2.282 -2.217 15.233 1.00 98.12 201 MET A N 1
ATOM 1584 C CA . MET A 1 201 ? -1.192 -2.915 15.912 1.00 98.12 201 MET A CA 1
ATOM 1585 C C . MET A 1 201 ? -1.242 -4.433 15.722 1.00 98.12 201 MET A C 1
ATOM 1587 O O . MET A 1 201 ? -2.274 -5.022 15.377 1.00 98.12 201 MET A O 1
ATOM 1591 N N . SER A 1 202 ? -0.105 -5.078 15.979 1.00 97.56 202 SER A N 1
ATOM 1592 C CA . SER A 1 202 ? 0.094 -6.520 15.827 1.00 97.56 202 SER A CA 1
ATOM 1593 C C . SER A 1 202 ? -0.746 -7.383 16.773 1.00 97.56 202 SER A C 1
ATOM 1595 O O . SER A 1 202 ? -0.921 -8.569 16.516 1.00 97.56 202 SER A O 1
ATOM 1597 N N . ASP A 1 203 ? -1.250 -6.806 17.859 1.00 96.00 203 ASP A N 1
ATOM 1598 C CA . ASP A 1 203 ? -2.061 -7.467 18.887 1.00 96.00 203 ASP A CA 1
ATOM 1599 C C . ASP A 1 203 ? -3.576 -7.231 18.721 1.00 96.00 203 ASP A C 1
ATOM 1601 O O . ASP A 1 203 ? -4.375 -7.713 19.525 1.00 96.00 203 ASP A O 1
ATOM 1605 N N . GLY A 1 204 ? -3.987 -6.503 17.678 1.00 96.12 204 GLY A N 1
ATOM 1606 C CA . GLY A 1 204 ? -5.390 -6.188 17.413 1.00 96.12 204 GLY A CA 1
ATOM 1607 C C . GLY A 1 204 ? -5.887 -4.889 18.053 1.00 96.12 204 GLY A C 1
ATOM 1608 O O . GLY A 1 204 ? -7.082 -4.585 17.936 1.00 96.12 204 GLY A O 1
ATOM 1609 N N . LEU A 1 205 ? -5.014 -4.118 18.713 1.00 96.94 205 LEU A N 1
ATOM 1610 C CA . LEU A 1 205 ? -5.323 -2.756 19.146 1.00 96.94 205 LEU A CA 1
ATOM 1611 C C . LEU A 1 205 ? -5.276 -1.768 17.973 1.00 96.94 205 LEU A C 1
ATOM 1613 O O . LEU A 1 205 ? -4.547 -1.947 16.994 1.00 96.94 205 LEU A O 1
ATOM 1617 N N . VAL A 1 206 ? -6.047 -0.690 18.100 1.00 98.12 206 VAL A N 1
ATOM 1618 C CA . VAL A 1 206 ? -5.943 0.493 17.241 1.00 98.12 206 VAL A CA 1
ATOM 1619 C C . VAL A 1 206 ? -5.722 1.714 18.124 1.00 98.12 206 VAL A C 1
ATOM 1621 O O . VAL A 1 206 ? -6.602 2.067 18.912 1.00 98.12 206 VAL A O 1
ATOM 1624 N N . ALA A 1 207 ? -4.564 2.360 17.997 1.00 97.75 207 ALA A N 1
ATOM 1625 C CA . ALA A 1 207 ? -4.308 3.650 18.629 1.00 97.75 207 ALA A CA 1
ATOM 1626 C C . ALA A 1 207 ? -4.831 4.793 17.756 1.00 97.75 207 ALA A C 1
ATOM 1628 O O . ALA A 1 207 ? -4.813 4.715 16.525 1.00 97.75 207 ALA A O 1
ATOM 1629 N N . VAL A 1 208 ? -5.288 5.863 18.399 1.00 97.50 208 VAL A N 1
ATOM 1630 C CA . VAL A 1 208 ? -5.825 7.056 17.747 1.00 97.50 208 VAL A CA 1
ATOM 1631 C C . VAL A 1 208 ? -5.076 8.274 18.260 1.00 97.50 208 VAL A C 1
ATOM 1633 O O . VAL A 1 208 ? -5.172 8.625 19.438 1.00 97.50 208 VAL A O 1
ATOM 1636 N N . TYR A 1 209 ? -4.369 8.940 17.353 1.00 96.00 209 TYR A N 1
ATOM 1637 C CA . TYR A 1 209 ? -3.639 10.170 17.629 1.00 96.00 209 TYR A CA 1
ATOM 1638 C C . TYR A 1 209 ? -4.377 11.355 17.018 1.00 96.00 209 TYR A C 1
ATOM 1640 O O . TYR A 1 209 ? -4.594 11.390 15.807 1.00 96.00 209 TYR A O 1
ATOM 1648 N N . SER A 1 210 ? -4.745 12.337 17.840 1.00 94.25 210 SER A N 1
ATOM 1649 C CA . SER A 1 210 ? -5.210 13.632 17.329 1.00 94.25 210 SER A CA 1
ATOM 1650 C C . SER A 1 210 ? -4.013 14.479 16.926 1.00 94.25 210 SER A C 1
ATOM 1652 O O . SER A 1 210 ? -2.984 14.448 17.600 1.00 94.25 210 SER A O 1
ATOM 1654 N N . LEU A 1 211 ? -4.132 15.211 15.823 1.00 93.25 211 LEU A N 1
ATOM 1655 C CA . LEU A 1 211 ? -3.039 15.995 15.269 1.00 93.25 211 LEU A CA 1
ATOM 1656 C C . LEU A 1 211 ? -3.283 17.496 15.412 1.00 93.25 211 LEU A C 1
ATOM 1658 O O . LEU A 1 211 ? -4.401 17.975 15.235 1.00 93.25 211 LEU A O 1
ATOM 1662 N N . LEU A 1 212 ? -2.196 18.224 15.647 1.00 89.94 212 LEU A N 1
ATOM 1663 C CA . LEU A 1 212 ? -2.099 19.673 15.517 1.00 89.94 212 LEU A CA 1
ATOM 1664 C C . LEU A 1 212 ? -0.851 19.969 14.676 1.00 89.94 212 LEU A C 1
ATOM 1666 O O . LEU A 1 212 ? 0.222 19.439 14.963 1.00 89.94 212 LEU A O 1
ATOM 1670 N N . ASP A 1 213 ? -1.001 20.732 13.592 1.00 85.31 213 ASP A N 1
ATOM 1671 C CA . ASP A 1 213 ? 0.082 21.032 12.636 1.00 85.31 213 ASP A CA 1
ATOM 1672 C C . ASP A 1 213 ? 0.832 19.785 12.113 1.00 85.31 213 ASP A C 1
ATOM 1674 O O . ASP A 1 213 ? 2.040 19.794 11.871 1.00 85.31 213 ASP A O 1
ATOM 1678 N N . GLY A 1 214 ? 0.109 18.673 11.943 1.00 83.44 214 GLY A N 1
ATOM 1679 C CA . GLY A 1 214 ? 0.654 17.409 11.435 1.00 83.44 214 GLY A CA 1
ATOM 1680 C C . GLY A 1 214 ? 1.441 16.573 12.453 1.00 83.44 214 GLY A C 1
ATOM 1681 O O . GLY A 1 214 ? 1.963 15.517 12.081 1.00 83.44 214 GLY A O 1
ATOM 1682 N N . LEU A 1 215 ? 1.505 17.005 13.716 1.00 90.88 215 LEU A N 1
ATOM 1683 C CA . LEU A 1 215 ? 2.137 16.289 14.826 1.00 90.88 215 LEU A CA 1
ATOM 1684 C C . LEU A 1 215 ? 1.082 15.818 15.836 1.00 90.88 215 LEU A C 1
ATOM 1686 O O . LEU A 1 215 ? 0.094 16.518 16.052 1.00 90.88 215 LEU A O 1
ATOM 1690 N N . PRO A 1 216 ? 1.263 14.652 16.479 1.00 93.56 216 PRO A N 1
ATOM 1691 C CA . PRO A 1 216 ? 0.306 14.181 17.461 1.00 93.56 216 PRO A CA 1
ATOM 1692 C C . PRO A 1 216 ? 0.391 15.029 18.730 1.00 93.56 216 PRO A C 1
ATOM 1694 O O . PRO A 1 216 ? 1.491 15.334 19.205 1.00 93.56 216 PRO A O 1
ATOM 1697 N N . VAL A 1 217 ? -0.761 15.389 19.289 1.00 93.06 217 VAL A N 1
ATOM 1698 C CA . VAL A 1 217 ? -0.854 16.046 20.603 1.00 93.06 217 VAL A CA 1
ATOM 1699 C C . VAL A 1 217 ? -0.650 15.030 21.734 1.00 93.06 217 VAL A C 1
ATOM 1701 O O . VAL A 1 217 ? -0.494 13.834 21.479 1.00 93.06 217 VAL A O 1
ATOM 1704 N N . GLU A 1 218 ? -0.566 15.492 22.981 1.00 88.19 218 GLU A N 1
ATOM 1705 C CA . GLU A 1 218 ? -0.578 14.586 24.136 1.00 88.19 218 GLU A CA 1
ATOM 1706 C C . GLU A 1 218 ? -1.965 13.964 24.328 1.00 88.19 218 GLU A C 1
ATOM 1708 O O . GLU A 1 218 ? -2.984 14.640 24.176 1.00 88.19 218 GLU A O 1
ATOM 1713 N N . GLY A 1 219 ? -1.984 12.682 24.694 1.00 83.56 219 GLY A N 1
ATOM 1714 C CA . GLY A 1 219 ? -3.204 11.912 24.890 1.00 83.56 219 GLY A CA 1
ATOM 1715 C C . GLY A 1 219 ? -3.599 11.132 23.641 1.00 83.56 219 GLY A C 1
ATOM 1716 O O . GLY A 1 219 ? -4.111 11.678 22.662 1.00 83.56 219 GLY A O 1
ATOM 1717 N N . GLU A 1 220 ? -3.394 9.824 23.703 1.00 89.62 220 GLU A N 1
ATOM 1718 C CA . GLU A 1 220 ? -3.872 8.862 22.724 1.00 89.62 220 GLU A CA 1
ATOM 1719 C C . GLU A 1 220 ? -5.067 8.060 23.258 1.00 89.62 220 GLU A C 1
ATOM 1721 O O . GLU A 1 220 ? -5.213 7.819 24.458 1.00 89.62 220 GLU A O 1
ATOM 1726 N N . ALA A 1 221 ? -5.941 7.639 22.347 1.00 94.25 221 ALA A N 1
ATOM 1727 C CA . ALA A 1 221 ? -7.017 6.706 22.659 1.00 94.25 221 ALA A CA 1
ATOM 1728 C C . ALA A 1 221 ? -6.697 5.330 22.073 1.00 94.25 221 ALA A C 1
ATOM 1730 O O . ALA A 1 221 ? -6.114 5.234 20.995 1.00 94.25 221 ALA A O 1
ATOM 1731 N N . TYR A 1 222 ? -7.132 4.271 22.753 1.00 96.31 222 TYR A N 1
ATOM 1732 C CA . TYR A 1 222 ? -6.971 2.896 22.288 1.00 96.31 222 TYR A CA 1
ATOM 1733 C C . TYR A 1 222 ? -8.327 2.227 22.112 1.00 96.31 222 TYR A C 1
ATOM 1735 O O . TYR A 1 222 ? -9.189 2.275 22.992 1.00 96.31 222 TYR A O 1
ATOM 1743 N N . LEU A 1 223 ? -8.491 1.559 20.977 1.00 96.88 223 LEU A N 1
ATOM 1744 C CA . LEU A 1 223 ? -9.641 0.723 20.676 1.00 96.88 223 LEU A CA 1
ATOM 1745 C C . LEU A 1 223 ? -9.195 -0.733 20.678 1.00 96.88 223 LEU A C 1
ATOM 1747 O O . LEU A 1 223 ? -8.295 -1.126 19.939 1.00 96.88 223 LEU A O 1
ATOM 1751 N N . CYS A 1 224 ? -9.839 -1.536 21.520 1.00 96.44 224 CYS A N 1
ATOM 1752 C CA . CYS A 1 224 ? -9.571 -2.962 21.614 1.00 96.44 224 CYS A CA 1
ATOM 1753 C C . CYS A 1 224 ? -10.615 -3.744 20.820 1.00 96.44 224 CYS A C 1
ATOM 1755 O O . CYS A 1 224 ? -11.790 -3.776 21.200 1.00 96.44 224 CYS A O 1
ATOM 1757 N N . SER A 1 225 ? -10.176 -4.401 19.742 1.00 96.12 225 SER A N 1
ATOM 1758 C CA . SER A 1 225 ? -11.042 -5.224 18.889 1.00 96.12 225 SER A CA 1
ATOM 1759 C C . SER A 1 225 ? -11.797 -6.284 19.691 1.00 96.12 225 SER A C 1
ATOM 1761 O O . SER A 1 225 ? -13.002 -6.445 19.504 1.00 96.12 225 SER A O 1
ATOM 1763 N N . HIS A 1 226 ? -11.123 -6.941 20.646 1.00 96.50 226 HIS A N 1
ATOM 1764 C CA . HIS A 1 226 ? -11.733 -7.955 21.516 1.00 96.50 226 HIS A CA 1
ATOM 1765 C C . HIS A 1 226 ? -12.900 -7.391 22.328 1.00 96.50 226 HIS A C 1
ATOM 1767 O O . HIS A 1 226 ? -14.002 -7.949 22.342 1.00 96.50 226 HIS A O 1
ATOM 1773 N N . THR A 1 227 ? -12.671 -6.243 22.973 1.00 96.69 227 THR A N 1
ATOM 1774 C CA . THR A 1 227 ? -13.688 -5.548 23.766 1.00 96.69 227 THR A CA 1
ATOM 1775 C C . THR A 1 227 ? -14.866 -5.141 22.894 1.00 96.69 227 THR A C 1
ATOM 1777 O O . THR A 1 227 ? -15.997 -5.450 23.256 1.00 96.69 227 THR A O 1
ATOM 1780 N N . LEU A 1 228 ? -14.624 -4.523 21.731 1.00 96.50 228 LEU A N 1
ATOM 1781 C CA . LEU A 1 228 ? -15.689 -4.110 20.809 1.00 96.50 228 LEU A CA 1
ATOM 1782 C C . LEU A 1 228 ? -16.525 -5.304 20.331 1.00 96.50 228 LEU A C 1
ATOM 1784 O O . LEU A 1 228 ? -17.752 -5.273 20.410 1.00 96.50 228 LEU A O 1
ATOM 1788 N N . ASN A 1 229 ? -15.873 -6.382 19.900 1.00 97.25 229 ASN A N 1
ATOM 1789 C CA . ASN A 1 229 ? -16.534 -7.621 19.491 1.00 97.25 229 ASN A CA 1
ATOM 1790 C C . ASN A 1 229 ? -17.437 -8.186 20.588 1.00 97.25 229 ASN A C 1
ATOM 1792 O O . ASN A 1 229 ? -18.564 -8.603 20.317 1.00 97.25 229 ASN A O 1
ATOM 1796 N N . LYS A 1 230 ? -16.960 -8.175 21.833 1.00 97.12 230 LYS A N 1
ATOM 1797 C CA . LYS A 1 230 ? -17.691 -8.724 22.971 1.00 97.12 230 LYS A CA 1
ATOM 1798 C C . LYS A 1 230 ? -18.858 -7.838 23.396 1.00 97.12 230 LYS A C 1
ATOM 1800 O O . LYS A 1 230 ? -19.972 -8.333 23.548 1.00 97.12 230 LYS A O 1
ATOM 1805 N N . THR A 1 231 ? -18.613 -6.546 23.603 1.00 96.75 231 THR A N 1
ATOM 1806 C CA . THR A 1 231 ? -19.592 -5.634 24.214 1.00 96.75 231 THR A CA 1
ATOM 1807 C C . THR A 1 231 ? -20.589 -5.067 23.211 1.00 96.75 231 THR A C 1
ATOM 1809 O O . THR A 1 231 ? -21.746 -4.873 23.572 1.00 96.75 231 THR A O 1
ATOM 1812 N N . MET A 1 232 ? -20.172 -4.830 21.963 1.00 96.06 232 MET A N 1
ATOM 1813 C CA . MET A 1 232 ? -21.014 -4.207 20.933 1.00 96.06 232 MET A CA 1
ATOM 1814 C C . MET A 1 232 ? -21.641 -5.230 19.984 1.00 96.06 232 MET A C 1
ATOM 1816 O O . MET A 1 232 ? -22.737 -4.998 19.480 1.00 96.06 232 MET A O 1
ATOM 1820 N N . PHE A 1 233 ? -20.961 -6.355 19.739 1.00 96.50 233 PHE A N 1
ATOM 1821 C CA . PHE A 1 233 ? -21.375 -7.341 18.729 1.00 96.50 233 PHE A CA 1
ATOM 1822 C C . PHE A 1 233 ? -21.674 -8.737 19.298 1.00 96.50 233 PHE A C 1
ATOM 1824 O O . PHE A 1 233 ? -22.056 -9.634 18.549 1.00 96.50 233 PHE A O 1
ATOM 1831 N N . GLY A 1 234 ? -21.557 -8.929 20.616 1.00 96.00 234 GLY A N 1
ATOM 1832 C CA . GLY A 1 234 ? -21.997 -10.144 21.307 1.00 96.00 234 GLY A CA 1
ATOM 1833 C C . GLY A 1 234 ? -21.136 -11.390 21.072 1.00 96.00 234 GLY A C 1
ATOM 1834 O O . GLY A 1 234 ? -21.604 -12.503 21.324 1.00 96.00 234 GLY A O 1
ATOM 1835 N N . LEU A 1 235 ? -19.892 -11.244 20.601 1.00 96.38 235 LEU A N 1
ATOM 1836 C CA . LEU A 1 235 ? -18.981 -12.379 20.428 1.00 96.38 235 LEU A CA 1
ATOM 1837 C C . LEU A 1 235 ? -18.477 -12.880 21.787 1.00 96.38 235 LEU A C 1
ATOM 1839 O O . LEU A 1 235 ? -17.960 -12.119 22.607 1.00 96.38 235 LEU A O 1
ATOM 1843 N N . LYS A 1 236 ? -18.580 -14.192 22.005 1.00 97.06 236 LYS A N 1
ATOM 1844 C CA . LYS A 1 236 ? -18.058 -14.862 23.205 1.00 97.06 236 LYS A CA 1
ATOM 1845 C C . LYS A 1 236 ? -16.538 -14.961 23.142 1.00 97.06 236 LYS A C 1
ATOM 1847 O O . LYS A 1 236 ? -15.994 -15.117 22.059 1.00 97.06 236 LYS A O 1
ATOM 1852 N N . ASP A 1 237 ? -15.872 -14.988 24.296 1.00 96.38 237 ASP A N 1
ATOM 1853 C CA . ASP A 1 237 ? -14.404 -15.109 24.365 1.00 96.38 237 ASP A CA 1
ATOM 1854 C C . ASP A 1 237 ? -13.868 -16.397 23.704 1.00 96.38 237 ASP A C 1
ATOM 1856 O O . ASP A 1 237 ? -12.727 -16.433 23.268 1.00 96.38 237 ASP A O 1
ATOM 1860 N N . SER A 1 238 ? -14.689 -17.450 23.608 1.00 96.56 238 SER A N 1
ATOM 1861 C CA . SER A 1 238 ? -14.337 -18.714 22.948 1.00 96.56 238 SER A CA 1
ATOM 1862 C C . SER A 1 238 ? -14.513 -18.701 21.425 1.00 96.56 238 SER A C 1
ATOM 1864 O O . SER A 1 238 ? -14.230 -19.705 20.776 1.00 96.56 238 SER A O 1
ATOM 1866 N N . ASP A 1 239 ? -15.085 -17.638 20.854 1.00 96.38 239 ASP A N 1
ATOM 1867 C CA . ASP A 1 239 ? -15.301 -17.533 19.412 1.00 96.38 239 ASP A CA 1
ATOM 1868 C C . ASP A 1 239 ? -13.946 -17.354 18.703 1.00 96.38 239 ASP A C 1
ATOM 1870 O O . ASP A 1 239 ? -13.201 -16.449 19.075 1.00 96.38 239 ASP A O 1
ATOM 1874 N N . PRO A 1 240 ? -13.604 -18.145 17.669 1.00 95.00 240 PRO A N 1
ATOM 1875 C CA . PRO A 1 240 ? -12.328 -18.005 16.964 1.00 95.00 240 PRO A CA 1
ATOM 1876 C C . PRO A 1 240 ? -12.076 -16.603 16.390 1.00 95.00 240 PRO A C 1
ATOM 1878 O O . PRO A 1 240 ? -10.927 -16.203 16.215 1.00 95.00 240 PRO A O 1
ATOM 1881 N N . ARG A 1 241 ? -13.134 -15.826 16.124 1.00 94.75 241 ARG A N 1
ATOM 1882 C CA . ARG A 1 241 ? -13.031 -14.428 15.674 1.00 94.75 241 ARG A CA 1
ATOM 1883 C C . ARG A 1 241 ? -12.491 -13.475 16.750 1.00 94.75 241 ARG A C 1
ATOM 1885 O O . ARG A 1 241 ? -12.141 -12.348 16.416 1.00 94.75 241 ARG A O 1
ATOM 1892 N N . GLN A 1 242 ? -12.421 -13.914 18.009 1.00 94.94 242 GLN A N 1
ATOM 1893 C CA . GLN A 1 242 ? -11.814 -13.184 19.127 1.00 94.94 242 GLN A CA 1
ATOM 1894 C C . GLN A 1 242 ? -10.317 -13.459 19.307 1.00 94.94 242 GLN A C 1
ATOM 1896 O O . GLN A 1 242 ? -9.699 -12.896 20.208 1.00 94.94 242 GLN A O 1
ATOM 1901 N N . ASN A 1 243 ? -9.705 -14.304 18.471 1.00 94.50 243 ASN A N 1
ATOM 1902 C CA . ASN A 1 243 ? -8.255 -14.476 18.510 1.00 94.50 243 ASN A CA 1
ATOM 1903 C C . ASN A 1 243 ? -7.539 -13.120 18.301 1.00 94.50 243 ASN A C 1
ATOM 1905 O O . ASN A 1 243 ? -8.077 -12.238 17.621 1.00 94.50 243 ASN A O 1
ATOM 1909 N N . PRO A 1 244 ? -6.325 -12.941 18.856 1.00 92.88 244 PRO A N 1
ATOM 1910 C CA . PRO A 1 244 ? -5.576 -11.684 18.790 1.00 92.88 244 PRO A CA 1
ATOM 1911 C C . PRO A 1 244 ? -4.983 -11.466 17.390 1.00 92.88 244 PRO A C 1
ATOM 1913 O O . PRO A 1 244 ? -3.788 -11.638 17.154 1.00 92.88 244 PRO A O 1
ATOM 1916 N N . TYR A 1 245 ? -5.843 -11.149 16.425 1.00 96.56 245 TYR A N 1
ATOM 1917 C CA . TYR A 1 245 ? -5.443 -10.907 15.047 1.00 96.56 245 TYR A CA 1
ATOM 1918 C C . TYR A 1 245 ? -4.813 -9.516 14.891 1.00 96.56 245 TYR A C 1
ATOM 1920 O O . TYR A 1 245 ? -5.416 -8.537 15.338 1.00 96.56 245 TYR A O 1
ATOM 1928 N N . PRO A 1 246 ? -3.672 -9.397 14.185 1.00 97.50 246 PRO A N 1
ATOM 1929 C CA . PRO A 1 246 ? -3.071 -8.105 13.884 1.00 97.50 246 PRO A CA 1
ATOM 1930 C C . PRO A 1 246 ? -3.988 -7.266 12.989 1.00 97.50 246 PRO A C 1
ATOM 1932 O O . PRO A 1 246 ? -4.638 -7.790 12.077 1.00 97.50 246 PRO A O 1
ATOM 1935 N N . VAL A 1 247 ? -3.980 -5.948 13.184 1.00 98.19 247 VAL A N 1
ATOM 1936 C CA . VAL A 1 247 ? -4.656 -5.011 12.278 1.00 98.19 247 VAL A CA 1
ATOM 1937 C C . VAL A 1 247 ? -3.772 -4.792 11.048 1.00 98.19 247 VAL A C 1
ATOM 1939 O O . VAL A 1 247 ? -2.893 -3.934 11.029 1.00 98.19 247 VAL A O 1
ATOM 1942 N N . ARG A 1 248 ? -3.963 -5.603 10.009 1.00 96.62 248 ARG A N 1
ATOM 1943 C CA . ARG A 1 248 ? -3.128 -5.605 8.798 1.00 96.62 248 ARG A CA 1
ATOM 1944 C C . ARG A 1 248 ? -3.410 -4.450 7.846 1.00 96.62 248 ARG A C 1
ATOM 1946 O O . ARG A 1 248 ? -2.489 -3.966 7.197 1.00 96.62 248 ARG A O 1
ATOM 1953 N N . CYS A 1 249 ? -4.665 -4.030 7.731 1.00 96.56 249 CYS A N 1
ATOM 1954 C CA . CYS A 1 249 ? -5.041 -2.971 6.804 1.00 96.56 249 CYS A CA 1
ATOM 1955 C C . CYS A 1 249 ? -6.226 -2.149 7.311 1.00 96.56 249 CYS A C 1
ATOM 1957 O O . CYS A 1 249 ? -7.047 -2.606 8.112 1.00 96.56 249 CYS A O 1
ATOM 1959 N N . MET A 1 250 ? -6.288 -0.916 6.816 1.00 97.44 250 MET A N 1
ATOM 1960 C CA . MET A 1 250 ? -7.303 0.078 7.132 1.00 97.44 250 MET A CA 1
ATOM 1961 C C . MET A 1 250 ? -7.660 0.857 5.871 1.00 97.44 250 MET A C 1
ATOM 1963 O O . MET A 1 250 ? -6.778 1.153 5.065 1.00 97.44 250 MET A O 1
ATOM 1967 N N . VAL A 1 251 ? -8.928 1.229 5.722 1.00 96.25 251 VAL A N 1
ATOM 1968 C CA . VAL A 1 251 ? -9.378 2.101 4.636 1.00 96.25 251 VAL A CA 1
ATOM 1969 C C . VAL A 1 251 ? -10.414 3.101 5.139 1.00 96.25 251 VAL A C 1
ATOM 1971 O O . VAL A 1 251 ? -11.224 2.792 6.017 1.00 96.25 251 VAL A O 1
ATOM 1974 N N . LEU A 1 252 ? -10.363 4.316 4.592 1.00 95.38 252 LEU A N 1
ATOM 1975 C CA . LEU A 1 252 ? -11.357 5.350 4.846 1.00 95.38 252 LEU A CA 1
ATOM 1976 C C . LEU A 1 252 ? -12.492 5.264 3.845 1.00 95.38 252 LEU A C 1
ATOM 1978 O O . LEU A 1 252 ? -12.265 5.076 2.654 1.00 95.38 252 LEU A O 1
ATOM 1982 N N . VAL A 1 253 ? -13.697 5.452 4.365 1.00 94.69 253 VAL A N 1
ATOM 1983 C CA . VAL A 1 253 ? -14.963 5.350 3.646 1.00 94.69 253 VAL A CA 1
ATOM 1984 C C . VAL A 1 253 ? -15.818 6.578 3.969 1.00 94.69 253 VAL A C 1
ATOM 1986 O O . VAL A 1 253 ? -15.652 7.225 5.014 1.00 94.69 253 VAL A O 1
ATOM 1989 N N . GLY A 1 254 ? -16.715 6.955 3.064 1.00 90.31 254 GLY A N 1
ATOM 1990 C CA . GLY A 1 254 ? -17.644 8.071 3.217 1.00 90.31 254 GLY A CA 1
ATOM 1991 C C . GLY A 1 254 ? -16.900 9.396 3.341 1.00 90.31 254 GLY A C 1
ATOM 1992 O O . GLY A 1 254 ? -17.155 10.182 4.264 1.00 90.31 254 GLY A O 1
ATOM 1993 N N . SER A 1 255 ? -15.895 9.584 2.482 1.00 86.94 255 SER A N 1
ATOM 1994 C CA . SER A 1 255 ? -14.965 10.719 2.504 1.00 86.94 255 SER A CA 1
ATOM 1995 C C . SER A 1 255 ? -14.190 10.865 3.830 1.00 86.94 255 SER A C 1
ATOM 1997 O O . SER A 1 255 ? -13.817 11.976 4.207 1.00 86.94 255 SER A O 1
ATOM 1999 N N . GLY A 1 256 ? -13.968 9.774 4.571 1.00 88.81 256 GLY A N 1
ATOM 2000 C CA . GLY A 1 256 ? -13.281 9.786 5.871 1.00 88.81 256 GLY A CA 1
ATOM 20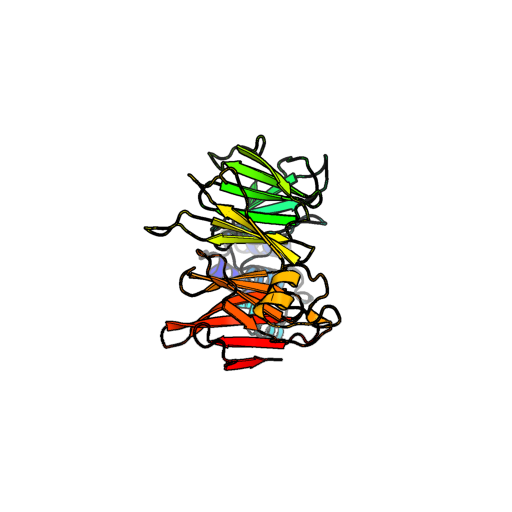01 C C . GLY A 1 256 ? -14.202 9.982 7.077 1.00 88.81 256 GLY A C 1
ATOM 2002 O O . GLY A 1 256 ? -13.748 10.403 8.135 1.00 88.81 256 GLY A O 1
ATOM 2003 N N . SER A 1 257 ? -15.501 9.712 6.924 1.00 92.06 257 SER A N 1
ATOM 2004 C CA . SER A 1 257 ? -16.422 9.614 8.066 1.00 92.06 257 SER A CA 1
ATOM 2005 C C . SER A 1 257 ? -16.297 8.275 8.790 1.00 92.06 257 SER A C 1
ATOM 2007 O O . SER A 1 257 ? -16.483 8.218 10.007 1.00 92.06 257 SER A O 1
ATOM 2009 N N . GLN A 1 258 ? -15.953 7.215 8.057 1.00 96.06 258 GLN A N 1
ATOM 2010 C CA . GLN A 1 258 ? -15.794 5.876 8.599 1.00 96.06 258 GLN A CA 1
ATOM 2011 C C . GLN A 1 258 ? -14.406 5.309 8.341 1.00 96.06 258 GLN A C 1
ATOM 2013 O O . GLN A 1 258 ? -13.819 5.515 7.278 1.00 96.06 258 GLN A O 1
ATOM 2018 N N . LEU A 1 259 ? -13.938 4.520 9.304 1.00 97.62 259 LEU A N 1
ATOM 2019 C CA . LEU A 1 259 ? -12.737 3.706 9.196 1.00 97.62 259 LEU A CA 1
ATOM 2020 C C . LEU A 1 259 ? -13.134 2.235 9.206 1.00 97.62 259 LEU A C 1
ATOM 2022 O O . LEU A 1 259 ? -13.777 1.770 10.148 1.00 97.62 259 LEU A O 1
ATOM 2026 N N . TRP A 1 260 ? -12.726 1.508 8.175 1.00 98.25 260 TRP A N 1
ATOM 2027 C CA . TRP A 1 260 ? -12.858 0.058 8.107 1.00 98.25 260 TRP A CA 1
ATOM 2028 C C . TRP A 1 260 ? -11.480 -0.543 8.351 1.00 98.25 260 TRP A C 1
ATOM 2030 O O . TRP A 1 260 ? -10.528 -0.184 7.658 1.00 98.25 260 TRP A O 1
ATOM 2040 N N . PHE A 1 261 ? -11.351 -1.439 9.328 1.00 98.38 261 PHE A N 1
ATOM 2041 C CA . PHE A 1 261 ? -10.072 -2.062 9.665 1.00 98.38 261 PHE A CA 1
ATOM 2042 C C . PHE A 1 261 ? -10.190 -3.576 9.841 1.00 98.38 261 PHE A C 1
ATOM 2044 O O . PHE A 1 261 ? -11.207 -4.095 10.30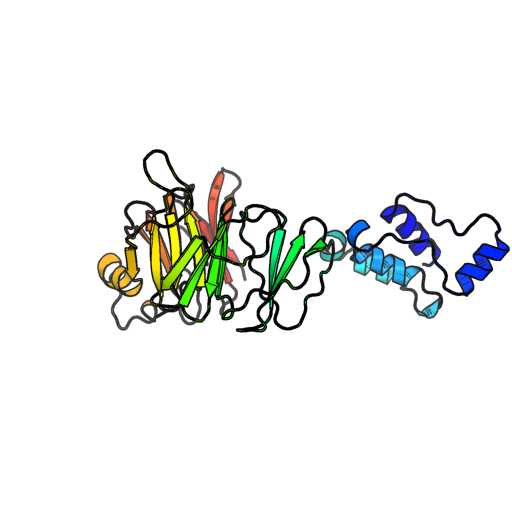8 1.00 98.38 261 PHE A O 1
ATOM 2051 N N . SER A 1 262 ? -9.142 -4.295 9.442 1.00 98.31 262 SER A N 1
ATOM 2052 C CA . SER A 1 262 ? -9.099 -5.758 9.506 1.00 98.31 262 SER A CA 1
ATOM 2053 C C . SER A 1 262 ? -9.056 -6.264 10.951 1.00 98.31 262 SER A C 1
ATOM 2055 O O . SER A 1 262 ? -8.275 -5.756 11.758 1.00 98.31 262 SER A O 1
ATOM 2057 N N . ASN A 1 263 ? -9.808 -7.322 11.247 1.00 97.56 263 ASN A N 1
ATOM 2058 C CA . ASN A 1 263 ? -9.759 -8.056 12.510 1.00 97.56 263 ASN A CA 1
ATOM 2059 C C . ASN A 1 263 ? -9.898 -9.566 12.231 1.00 97.56 263 ASN A C 1
ATOM 2061 O O . ASN A 1 263 ? -10.965 -10.165 12.404 1.00 97.56 263 ASN A O 1
ATOM 2065 N N . GLY A 1 264 ? -8.805 -10.161 11.739 1.00 97.00 264 GLY A N 1
ATOM 2066 C CA . GLY A 1 264 ? -8.750 -11.562 11.315 1.00 97.00 264 GLY A CA 1
ATOM 2067 C C . GLY A 1 264 ? -9.648 -11.821 10.106 1.00 97.00 264 GLY A C 1
ATOM 2068 O O . GLY A 1 264 ? -9.517 -11.096 9.122 1.00 97.00 264 GLY A O 1
ATOM 2069 N N . PRO A 1 265 ? -10.579 -12.793 10.154 1.00 97.12 265 PRO A N 1
ATOM 2070 C CA . PRO A 1 265 ? -11.545 -13.026 9.071 1.00 97.12 265 PRO A CA 1
ATOM 2071 C C . PRO A 1 265 ? -12.582 -11.896 8.936 1.00 97.12 265 PRO A C 1
ATOM 2073 O O . PRO A 1 265 ? -13.338 -11.864 7.966 1.00 97.12 265 PRO A O 1
ATOM 2076 N N . GLY A 1 266 ? -12.660 -11.014 9.939 1.00 97.38 266 GLY A N 1
ATOM 2077 C CA . GLY A 1 266 ? -13.636 -9.941 10.047 1.00 97.38 266 GLY A CA 1
ATOM 2078 C C . GLY A 1 266 ? -13.098 -8.566 9.665 1.00 97.38 266 GLY A C 1
ATOM 2079 O O . GLY A 1 266 ? -11.889 -8.339 9.580 1.00 97.38 266 GLY A O 1
ATOM 2080 N N . VAL A 1 267 ? -14.021 -7.618 9.534 1.00 98.19 267 VAL A N 1
ATOM 2081 C CA . VAL A 1 267 ? -13.749 -6.181 9.434 1.00 98.19 267 VAL A CA 1
ATOM 2082 C C . VAL A 1 267 ? -14.582 -5.452 10.479 1.00 98.19 267 VAL A C 1
ATOM 2084 O O . VAL A 1 267 ? -15.781 -5.703 10.624 1.00 98.19 267 VAL A O 1
ATOM 2087 N N . LEU A 1 268 ? -13.951 -4.538 11.205 1.00 98.31 268 LEU A N 1
ATOM 2088 C CA . LEU A 1 268 ? -14.621 -3.631 12.126 1.00 98.31 268 LEU A CA 1
ATOM 2089 C C . LEU A 1 268 ? -14.752 -2.252 11.481 1.00 98.31 268 LEU A C 1
ATOM 2091 O O . LEU A 1 268 ? -13.803 -1.732 10.896 1.00 98.31 268 LEU A O 1
ATOM 2095 N N . VAL A 1 269 ? -15.945 -1.673 11.592 1.00 98.25 269 VAL A N 1
ATOM 2096 C CA . VAL A 1 269 ? -16.285 -0.347 11.071 1.00 98.25 269 VAL A CA 1
ATOM 2097 C C . VAL A 1 269 ? -16.476 0.607 12.238 1.00 98.25 269 VAL A C 1
ATOM 2099 O O . VAL A 1 269 ? -17.287 0.345 13.132 1.00 98.25 269 VAL A O 1
ATOM 2102 N N . LEU A 1 270 ? -15.763 1.727 12.211 1.00 97.38 270 LEU A N 1
ATOM 2103 C CA . LEU A 1 270 ? -15.828 2.786 13.213 1.00 97.38 270 LEU A CA 1
ATOM 2104 C C . LEU A 1 270 ? -16.278 4.096 12.585 1.00 97.38 270 LEU A C 1
ATOM 2106 O O . LEU A 1 270 ? -15.927 4.398 11.447 1.00 97.38 270 LEU A O 1
ATOM 2110 N N . ASP A 1 271 ? -16.964 4.911 13.374 1.00 95.69 271 ASP A N 1
ATOM 2111 C CA . ASP A 1 271 ? -17.065 6.342 13.118 1.00 95.69 271 ASP A CA 1
ATOM 2112 C C . ASP A 1 271 ? -15.744 7.022 13.524 1.00 95.69 271 ASP A C 1
ATOM 2114 O O . ASP A 1 271 ? -15.296 6.892 14.668 1.00 95.69 271 ASP A O 1
ATOM 2118 N N . CYS A 1 272 ? -15.104 7.741 12.597 1.00 94.81 272 CYS A N 1
ATOM 2119 C CA . CYS A 1 272 ? -13.770 8.321 12.811 1.00 94.81 272 CYS A CA 1
ATOM 2120 C C . CYS A 1 272 ? -13.725 9.384 13.924 1.00 94.81 272 CYS A C 1
ATOM 2122 O O . CYS A 1 272 ? -12.655 9.651 14.484 1.00 94.81 272 CYS A O 1
ATOM 2124 N N . TRP A 1 273 ? -14.864 9.999 14.256 1.00 90.56 273 TRP A N 1
ATOM 2125 C CA . TRP A 1 273 ? -14.919 11.168 15.135 1.00 90.56 273 TRP A CA 1
ATOM 2126 C C . TRP A 1 273 ? -15.322 10.799 16.556 1.00 90.56 273 TRP A C 1
ATOM 2128 O O . TRP A 1 273 ? -14.593 11.095 17.506 1.00 90.56 273 TRP A O 1
ATOM 2138 N N . SER A 1 274 ? -16.439 10.091 16.689 1.00 93.06 274 SER A N 1
ATOM 2139 C CA . SER A 1 274 ? -16.961 9.578 17.955 1.00 93.06 274 SER A CA 1
ATOM 2140 C C . SER A 1 274 ? -16.225 8.334 18.453 1.00 93.06 274 SER A C 1
ATOM 2142 O O . SER A 1 274 ? -16.399 7.960 19.612 1.00 93.06 274 SER A O 1
ATOM 2144 N N . LEU A 1 275 ? -15.425 7.693 17.588 1.00 93.94 275 LEU A N 1
ATOM 2145 C CA . LEU A 1 275 ? -14.715 6.434 17.846 1.00 93.94 275 LEU A CA 1
ATOM 2146 C C . LEU A 1 275 ? -15.646 5.273 18.227 1.00 93.94 275 LEU A C 1
ATOM 2148 O O . LEU A 1 275 ? -15.224 4.288 18.834 1.00 93.94 275 LEU A O 1
ATOM 2152 N N . ARG A 1 276 ? -16.931 5.373 17.872 1.00 95.44 276 ARG A N 1
ATOM 2153 C CA . ARG A 1 276 ? -17.916 4.323 18.131 1.00 95.44 276 ARG A CA 1
ATOM 2154 C C . ARG A 1 276 ? -17.862 3.264 17.043 1.00 95.44 276 ARG A C 1
ATOM 2156 O O . ARG A 1 276 ? -17.801 3.583 15.857 1.00 95.44 276 ARG A O 1
ATOM 2163 N N . ALA A 1 277 ? -17.957 2.004 17.454 1.00 96.19 277 ALA A N 1
ATOM 2164 C CA . ALA A 1 277 ? -18.131 0.902 16.525 1.00 96.19 277 ALA A CA 1
ATOM 2165 C C . ALA A 1 277 ? -19.534 0.939 15.912 1.00 96.19 277 ALA A C 1
ATOM 2167 O O . ALA A 1 277 ? -20.538 0.931 16.622 1.00 96.19 277 ALA A O 1
ATOM 2168 N N . VAL A 1 278 ? -19.577 0.997 14.584 1.00 96.75 278 VAL A N 1
ATOM 2169 C CA . VAL A 1 278 ? -20.799 1.082 13.779 1.00 96.75 278 VAL A CA 1
ATOM 2170 C C . VAL A 1 278 ? -21.257 -0.311 13.374 1.00 96.75 278 VAL A C 1
ATOM 2172 O O . VAL A 1 278 ? -22.448 -0.622 13.434 1.00 96.75 278 VAL A O 1
ATOM 2175 N N . ARG A 1 279 ? -20.320 -1.161 12.940 1.00 97.44 279 ARG A N 1
ATOM 2176 C CA . ARG A 1 279 ? -20.634 -2.495 12.424 1.00 97.44 279 ARG A CA 1
ATOM 2177 C C . ARG A 1 279 ? -19.435 -3.434 12.508 1.00 97.44 279 ARG A C 1
ATOM 2179 O O . ARG A 1 279 ? -18.291 -3.000 12.420 1.00 97.44 279 ARG A O 1
ATOM 2186 N N . ARG A 1 280 ? -19.724 -4.729 12.608 1.00 97.38 280 ARG A N 1
ATOM 2187 C CA . ARG A 1 280 ? -18.796 -5.814 12.296 1.00 97.38 280 ARG A CA 1
ATOM 2188 C C . ARG A 1 280 ? -19.273 -6.525 11.033 1.00 97.38 280 ARG A C 1
ATOM 2190 O O . ARG A 1 280 ? -20.452 -6.865 10.935 1.00 97.38 280 ARG A O 1
ATOM 2197 N N . LEU A 1 281 ? -18.366 -6.743 10.091 1.00 97.94 281 LEU A N 1
ATOM 2198 C CA . LEU A 1 281 ? -18.568 -7.599 8.926 1.00 97.94 281 LEU A CA 1
ATOM 2199 C C . LEU A 1 281 ? -17.728 -8.862 9.102 1.00 97.94 281 LEU A C 1
ATOM 2201 O O . LEU A 1 281 ? -16.603 -8.788 9.588 1.00 97.94 281 LEU A O 1
ATOM 2205 N N . ASP A 1 282 ? -18.254 -10.003 8.673 1.00 96.75 282 ASP A N 1
ATOM 2206 C CA . ASP A 1 282 ? -17.529 -11.277 8.646 1.00 96.75 282 ASP A CA 1
ATOM 2207 C C . ASP A 1 282 ? -17.441 -11.772 7.188 1.00 96.75 282 ASP A C 1
ATOM 2209 O O . ASP A 1 282 ? -18.184 -12.673 6.799 1.00 96.75 282 ASP A O 1
ATOM 2213 N N . PRO A 1 283 ? -16.610 -11.123 6.343 1.00 95.81 283 PRO A N 1
ATOM 2214 C CA . PRO A 1 283 ? -16.456 -11.477 4.931 1.00 95.81 283 PRO A CA 1
ATOM 2215 C C . PRO A 1 283 ? -15.897 -12.883 4.712 1.00 95.81 283 PRO A C 1
ATOM 2217 O O . PRO A 1 283 ? -16.220 -13.528 3.716 1.00 95.81 283 PRO A O 1
ATOM 2220 N N . TYR A 1 284 ? -15.073 -13.358 5.645 1.00 97.06 284 TYR A N 1
ATOM 2221 C CA . TYR A 1 284 ? -14.420 -14.656 5.568 1.00 97.06 284 TYR A CA 1
ATOM 2222 C C . TYR A 1 284 ? -14.673 -15.481 6.829 1.00 97.06 284 TYR A C 1
ATOM 2224 O O . TYR A 1 284 ? -15.265 -15.023 7.809 1.00 97.06 284 TYR A O 1
ATOM 2232 N N . VAL A 1 285 ? -14.193 -16.722 6.805 1.00 95.38 285 VAL A N 1
ATOM 2233 C CA . VAL A 1 285 ? -14.276 -17.668 7.920 1.00 95.38 285 VAL A CA 1
ATOM 2234 C C . VAL A 1 285 ? -12.853 -18.104 8.277 1.00 95.38 285 VAL A C 1
ATOM 2236 O O . VAL A 1 285 ? -12.044 -18.277 7.365 1.00 95.38 285 VAL A O 1
ATOM 2239 N N . PRO A 1 286 ? -12.506 -18.294 9.565 1.00 94.19 286 PRO A N 1
ATOM 2240 C CA . PRO A 1 286 ? -11.215 -18.866 9.936 1.00 94.19 286 PRO A CA 1
ATOM 2241 C C . PRO A 1 286 ? -10.904 -20.152 9.143 1.00 94.19 286 PRO A C 1
ATOM 2243 O O . PRO A 1 286 ? -11.804 -20.978 8.975 1.00 94.19 286 PRO A O 1
ATOM 2246 N N . PRO A 1 287 ? -9.654 -20.352 8.685 1.00 94.94 287 PRO A N 1
ATOM 2247 C CA . PRO A 1 287 ? -8.443 -19.623 9.074 1.00 94.94 287 PRO A CA 1
ATOM 2248 C C . PRO A 1 287 ? -8.129 -18.358 8.248 1.00 94.94 287 PRO A C 1
ATOM 2250 O O . PRO A 1 287 ? -7.117 -17.720 8.534 1.00 94.94 287 PRO A O 1
ATOM 2253 N N . SER A 1 288 ? -8.963 -17.977 7.272 1.00 96.75 288 SER A N 1
ATOM 2254 C CA . SER A 1 288 ? -8.755 -16.770 6.457 1.00 96.75 288 SER A CA 1
ATOM 2255 C C . SER A 1 288 ? -8.616 -15.508 7.303 1.00 96.75 288 SER A C 1
ATOM 2257 O O . SER A 1 288 ? -9.331 -15.328 8.293 1.00 96.75 288 SER A O 1
ATOM 2259 N N . SER A 1 289 ? -7.736 -14.601 6.884 1.00 97.19 289 SER A N 1
ATOM 2260 C CA . SER A 1 289 ? -7.636 -13.253 7.439 1.00 97.19 289 SER A CA 1
ATOM 2261 C C . SER A 1 289 ? -7.623 -12.198 6.341 1.00 97.19 289 SER A C 1
ATOM 2263 O O . SER A 1 289 ? -6.966 -12.364 5.318 1.00 97.19 289 SER A O 1
ATOM 2265 N N . VAL A 1 290 ? -8.314 -11.081 6.569 1.00 98.00 290 VAL A N 1
ATOM 2266 C CA . VAL A 1 290 ? -8.295 -9.924 5.669 1.00 98.00 290 VAL A CA 1
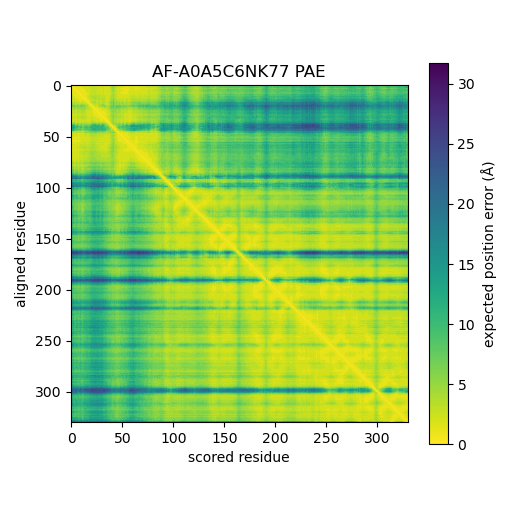ATOM 2267 C C . VAL A 1 290 ? -6.885 -9.336 5.652 1.00 98.00 290 VAL A C 1
ATOM 2269 O O . VAL A 1 290 ? -6.370 -8.900 6.687 1.00 98.00 290 VAL A O 1
ATOM 2272 N N . VAL A 1 291 ? -6.258 -9.309 4.476 1.00 96.50 291 VAL A N 1
ATOM 2273 C CA . VAL A 1 291 ? -4.876 -8.827 4.305 1.00 96.50 291 VAL A CA 1
ATOM 2274 C C . VAL A 1 291 ? -4.763 -7.533 3.529 1.00 96.50 291 VAL A C 1
ATOM 2276 O O . VAL A 1 291 ? -3.778 -6.817 3.690 1.00 96.50 291 VAL A O 1
ATOM 2279 N N . SER A 1 292 ? -5.760 -7.210 2.712 1.00 96.25 292 SER A N 1
ATOM 2280 C CA . SER A 1 292 ? -5.787 -5.962 1.964 1.00 96.25 292 SER A CA 1
ATOM 2281 C C . SER A 1 292 ? -7.213 -5.466 1.794 1.00 96.25 292 SER A C 1
ATOM 2283 O O . SER A 1 292 ? -8.142 -6.259 1.620 1.00 96.25 292 SER A O 1
ATOM 2285 N N . MET A 1 293 ? -7.363 -4.145 1.838 1.00 97.06 293 MET A N 1
ATOM 2286 C CA . MET A 1 293 ? -8.602 -3.446 1.536 1.00 97.06 293 MET A CA 1
ATOM 2287 C C . MET A 1 293 ? -8.301 -2.20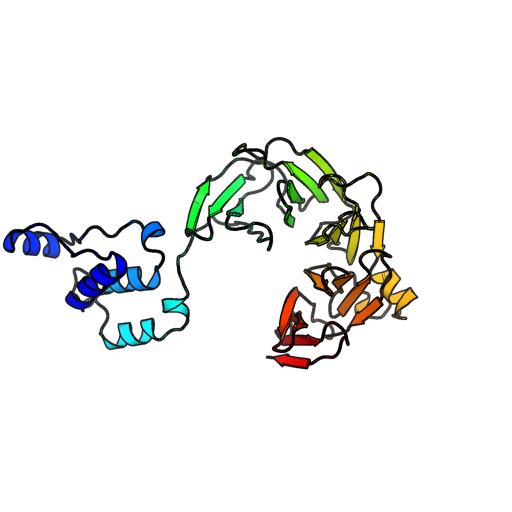6 0.703 1.00 97.06 293 MET A C 1
ATOM 2289 O O . MET A 1 293 ? -7.301 -1.527 0.939 1.00 97.06 293 MET A O 1
ATOM 2293 N N . THR A 1 294 ? -9.175 -1.892 -0.249 1.00 95.44 294 THR A N 1
ATOM 2294 C CA . THR A 1 294 ? -9.099 -0.648 -1.026 1.00 95.44 294 THR A CA 1
ATOM 2295 C C . THR A 1 294 ? -10.493 -0.172 -1.405 1.00 95.44 294 THR A C 1
ATOM 2297 O O . THR A 1 294 ? -11.417 -0.977 -1.521 1.00 95.44 294 THR A O 1
ATOM 2300 N N . THR A 1 295 ? -10.658 1.131 -1.610 1.00 94.88 295 THR A N 1
ATOM 2301 C CA . THR A 1 295 ? -11.913 1.717 -2.085 1.00 94.88 295 THR A CA 1
ATOM 2302 C C . THR A 1 295 ? -11.889 1.958 -3.587 1.00 94.88 295 THR A C 1
ATOM 2304 O O . THR A 1 295 ? -10.837 2.085 -4.216 1.00 94.88 295 THR A O 1
ATOM 2307 N N . SER A 1 296 ? -13.079 1.997 -4.173 1.00 93.44 296 SER A N 1
ATOM 2308 C CA . SER A 1 296 ? -13.312 2.402 -5.557 1.00 93.44 296 SER A CA 1
ATOM 2309 C C . SER A 1 296 ? -14.699 3.024 -5.685 1.00 93.44 296 SER A C 1
ATOM 2311 O O . SER A 1 296 ? -15.531 2.842 -4.798 1.00 93.44 296 SER A O 1
ATOM 2313 N N . PHE A 1 297 ? -14.969 3.672 -6.814 1.00 88.25 297 PHE A N 1
ATOM 2314 C CA . PHE A 1 297 ? -16.298 4.172 -7.151 1.00 88.25 297 PHE A CA 1
ATOM 2315 C C . PHE A 1 297 ? -16.868 3.389 -8.334 1.00 88.25 297 PHE A C 1
ATOM 2317 O O . PHE A 1 297 ? -16.184 3.185 -9.342 1.00 88.25 297 PHE A O 1
ATOM 2324 N N . CYS A 1 298 ? -18.112 2.932 -8.206 1.00 77.12 298 CYS A N 1
ATOM 2325 C CA . CYS A 1 298 ? -18.857 2.298 -9.293 1.00 77.12 298 CYS A CA 1
ATOM 2326 C C . CYS A 1 298 ? -19.469 3.354 -10.235 1.00 77.12 298 CYS A C 1
ATOM 2328 O O . CYS A 1 298 ? -19.363 4.556 -9.997 1.00 77.12 298 CYS A O 1
ATOM 2330 N N . ALA A 1 299 ? -20.134 2.909 -11.309 1.00 65.12 299 ALA A N 1
ATOM 2331 C CA . ALA A 1 299 ? -20.655 3.746 -12.404 1.00 65.12 299 ALA A CA 1
ATOM 2332 C C . ALA A 1 299 ? -21.750 4.782 -12.025 1.00 65.12 299 ALA A C 1
ATOM 2334 O O . ALA A 1 299 ? -22.378 5.352 -12.909 1.00 65.12 299 ALA A O 1
ATOM 2335 N N . TRP A 1 300 ? -21.965 5.043 -10.735 1.00 71.50 300 TRP A N 1
ATOM 2336 C CA . TRP A 1 300 ? -22.987 5.941 -10.184 1.00 71.50 300 TRP A CA 1
ATOM 2337 C C . TRP A 1 300 ? -22.474 6.734 -8.972 1.00 71.50 300 TRP A C 1
ATOM 2339 O O . TRP A 1 300 ? -23.264 7.149 -8.135 1.00 71.50 300 TRP A O 1
ATOM 2349 N N . GLU A 1 301 ? -21.149 6.876 -8.838 1.00 79.06 301 GLU A N 1
ATOM 2350 C CA . GLU A 1 301 ? -20.482 7.472 -7.662 1.00 79.06 301 GLU A CA 1
ATOM 2351 C C . GLU A 1 301 ? -20.752 6.736 -6.337 1.00 79.06 301 GLU A C 1
ATOM 2353 O O . GLU A 1 301 ? -20.413 7.222 -5.260 1.00 79.06 301 GLU A O 1
ATOM 2358 N N . GLU A 1 302 ? -21.301 5.522 -6.401 1.00 86.38 302 GLU A N 1
ATOM 2359 C CA . GLU A 1 302 ? -21.423 4.655 -5.236 1.00 86.38 302 GLU A CA 1
ATOM 2360 C C . GLU A 1 302 ? -20.046 4.133 -4.829 1.00 86.38 302 GLU A C 1
ATOM 2362 O O . GLU A 1 302 ? -19.324 3.516 -5.620 1.00 86.38 302 GLU A O 1
ATOM 2367 N N . GLU A 1 303 ? -19.681 4.397 -3.578 1.00 94.88 303 GLU A N 1
ATOM 2368 C CA . GLU A 1 303 ? -18.427 3.945 -2.998 1.00 94.88 303 GLU A CA 1
ATOM 2369 C C . GLU A 1 303 ? -18.511 2.454 -2.655 1.00 94.88 303 GLU A C 1
ATOM 2371 O O . GLU A 1 303 ? -19.471 1.970 -2.041 1.00 94.88 303 GLU A O 1
ATOM 2376 N N . ALA A 1 304 ? -17.478 1.718 -3.041 1.00 95.56 304 ALA A N 1
ATOM 2377 C CA . ALA A 1 304 ? -17.361 0.294 -2.799 1.00 95.56 304 ALA A CA 1
ATOM 2378 C C . ALA A 1 304 ? -16.010 -0.039 -2.163 1.00 95.56 304 ALA A C 1
ATOM 2380 O O . ALA A 1 304 ? -14.994 0.597 -2.457 1.00 95.56 304 ALA A O 1
ATOM 2381 N N . VAL A 1 305 ? -16.005 -1.057 -1.305 1.00 97.12 305 VAL A N 1
ATOM 2382 C CA . VAL A 1 305 ? -14.819 -1.557 -0.606 1.00 97.12 305 VAL A CA 1
ATOM 2383 C C . VAL A 1 305 ? -14.487 -2.948 -1.128 1.00 97.12 305 VAL A C 1
ATOM 2385 O O . VAL A 1 305 ? -15.310 -3.861 -1.064 1.00 97.12 305 VAL A O 1
ATOM 2388 N N . TRP A 1 306 ? -13.265 -3.106 -1.618 1.00 97.62 306 TRP A N 1
ATOM 2389 C CA . TRP A 1 306 ? -12.686 -4.385 -2.007 1.00 97.62 306 TRP A CA 1
ATOM 2390 C C . TRP A 1 306 ? -11.920 -4.978 -0.833 1.00 97.62 306 TRP A C 1
ATOM 2392 O O . TRP A 1 306 ? -11.213 -4.248 -0.138 1.00 97.62 306 TRP A O 1
ATOM 2402 N N . MET A 1 307 ? -12.023 -6.289 -0.630 1.00 97.50 307 MET A N 1
ATOM 2403 C CA . MET A 1 307 ? -11.309 -7.011 0.425 1.00 97.50 307 MET A CA 1
ATOM 2404 C C . MET A 1 307 ? -10.687 -8.278 -0.140 1.00 97.50 307 MET A C 1
ATOM 2406 O O . MET A 1 307 ? -11.358 -8.997 -0.873 1.00 97.50 307 MET A O 1
ATOM 2410 N N . LEU A 1 308 ? -9.460 -8.586 0.267 1.00 97.94 308 LEU A N 1
ATOM 2411 C CA . LEU A 1 308 ? -8.739 -9.806 -0.102 1.00 97.94 308 LEU A CA 1
ATOM 2412 C C . LEU A 1 308 ? -8.292 -10.551 1.159 1.00 97.94 308 LEU A C 1
ATOM 2414 O O . LEU A 1 308 ? -7.825 -9.911 2.111 1.00 97.94 308 LEU A O 1
ATOM 2418 N N . ASP A 1 309 ? -8.403 -11.879 1.155 1.00 97.31 309 ASP A N 1
ATOM 2419 C CA . ASP A 1 309 ? -7.885 -12.745 2.218 1.00 97.31 309 ASP A CA 1
ATOM 2420 C C . ASP A 1 309 ? -6.593 -13.491 1.836 1.00 97.31 309 ASP A C 1
ATOM 2422 O O . ASP A 1 309 ? -6.226 -13.577 0.666 1.00 97.31 309 ASP A O 1
ATOM 2426 N N . ASP A 1 310 ? -5.883 -14.022 2.837 1.00 96.00 310 ASP A N 1
ATOM 2427 C CA . ASP A 1 310 ? -4.618 -14.756 2.655 1.00 96.00 310 ASP A CA 1
ATOM 2428 C C . ASP A 1 310 ? -4.748 -16.271 2.473 1.00 96.00 310 ASP A C 1
ATOM 2430 O O . ASP A 1 310 ? -3.740 -16.926 2.196 1.00 96.00 310 ASP A O 1
ATOM 2434 N N . HIS A 1 311 ? -5.938 -16.850 2.636 1.00 96.00 311 HIS A N 1
ATOM 2435 C CA . HIS A 1 311 ? -6.090 -18.304 2.661 1.00 96.00 311 HIS A CA 1
ATOM 2436 C C . HIS A 1 311 ? -6.907 -18.845 1.487 1.00 96.00 311 HIS A C 1
ATOM 2438 O O . HIS A 1 311 ? -6.448 -19.735 0.775 1.00 96.00 311 HIS A O 1
ATOM 2444 N N . ALA A 1 312 ? -8.102 -18.304 1.271 1.00 93.88 312 ALA A N 1
ATOM 2445 C CA . ALA A 1 312 ? -8.974 -18.652 0.158 1.00 93.88 312 ALA A CA 1
ATOM 2446 C C . ALA A 1 312 ? -8.591 -17.914 -1.134 1.00 93.88 312 ALA A C 1
ATOM 2448 O O . ALA A 1 312 ? -9.024 -18.333 -2.205 1.00 93.88 312 ALA A O 1
ATOM 2449 N N . ASN A 1 313 ? -7.777 -16.851 -1.036 1.00 94.19 313 ASN A N 1
ATOM 2450 C CA . ASN A 1 313 ? -7.427 -15.960 -2.146 1.00 94.19 313 ASN A CA 1
ATOM 2451 C C . ASN A 1 313 ? -8.682 -15.420 -2.858 1.00 94.19 313 ASN A C 1
ATOM 2453 O O . ASN A 1 313 ? -8.716 -15.278 -4.079 1.00 94.19 313 ASN A O 1
ATOM 2457 N N . MET A 1 314 ? -9.732 -15.157 -2.082 1.00 96.25 314 MET A N 1
ATOM 2458 C CA . MET A 1 314 ? -11.014 -14.682 -2.574 1.00 96.25 314 MET A CA 1
ATOM 2459 C C . MET A 1 314 ? -11.052 -13.159 -2.471 1.00 96.25 314 MET A C 1
ATOM 2461 O O . MET A 1 314 ? -10.681 -12.577 -1.451 1.00 96.25 314 MET A O 1
ATOM 2465 N N . LEU A 1 315 ? -11.507 -12.509 -3.539 1.00 97.69 315 LEU A N 1
ATOM 2466 C CA . LEU A 1 315 ? -11.695 -11.063 -3.587 1.00 97.69 315 LEU A CA 1
ATOM 2467 C C . LEU A 1 315 ? -13.188 -10.751 -3.477 1.00 97.69 315 LEU A C 1
ATOM 2469 O O . LEU A 1 315 ? -13.995 -11.208 -4.288 1.00 97.69 315 LEU A O 1
ATOM 2473 N N . LEU A 1 316 ? -13.558 -9.948 -2.486 1.00 97.69 316 LEU A N 1
ATOM 2474 C CA . LEU A 1 316 ? -14.940 -9.558 -2.227 1.00 97.69 316 LEU A CA 1
ATOM 2475 C C . LEU A 1 316 ? -15.144 -8.068 -2.475 1.00 97.69 316 LEU A C 1
ATOM 2477 O O . LEU A 1 316 ? -14.290 -7.254 -2.127 1.00 97.69 316 LEU A O 1
ATOM 2481 N N . LEU A 1 317 ? -16.304 -7.720 -3.025 1.00 97.06 317 LEU A N 1
ATOM 2482 C CA . LEU A 1 317 ? -16.739 -6.344 -3.245 1.00 97.06 317 LEU A CA 1
ATOM 2483 C C . LEU A 1 317 ? -17.955 -6.041 -2.375 1.00 97.06 317 LEU A C 1
ATOM 2485 O O . LEU A 1 317 ? -18.983 -6.700 -2.521 1.00 97.06 317 LEU A O 1
ATOM 2489 N N . TYR A 1 318 ? -17.864 -5.027 -1.522 1.00 96.75 318 TYR A N 1
ATOM 2490 C CA . TYR A 1 318 ? -18.955 -4.560 -0.668 1.00 96.75 318 TYR A CA 1
ATOM 2491 C C . TYR A 1 318 ? -19.399 -3.154 -1.058 1.00 96.75 318 TYR A C 1
ATOM 2493 O O . TYR A 1 318 ? -18.563 -2.278 -1.273 1.00 96.75 318 TYR A O 1
ATOM 2501 N N . HIS A 1 319 ? -20.706 -2.906 -1.064 1.00 95.62 319 HIS A N 1
ATOM 2502 C CA . HIS A 1 319 ? -21.243 -1.553 -1.158 1.00 95.62 319 HIS A CA 1
ATOM 2503 C C . HIS A 1 319 ? -21.072 -0.847 0.189 1.00 95.62 319 HIS A C 1
ATOM 2505 O O . HIS A 1 319 ? -21.599 -1.304 1.210 1.00 95.62 319 HIS A O 1
ATOM 2511 N N . ALA A 1 320 ? -20.353 0.273 0.197 1.00 94.88 320 ALA A N 1
ATOM 2512 C CA . ALA A 1 320 ? -19.848 0.878 1.420 1.00 94.88 320 ALA A CA 1
ATOM 2513 C C . ALA A 1 320 ? -20.958 1.419 2.339 1.00 94.88 320 ALA A C 1
ATOM 2515 O O . ALA A 1 320 ? -20.918 1.205 3.548 1.00 94.88 320 ALA A O 1
ATOM 2516 N N . ALA A 1 321 ? -21.997 2.050 1.780 1.00 93.25 321 ALA A N 1
ATOM 2517 C CA . ALA A 1 321 ? -23.075 2.640 2.579 1.00 93.25 321 ALA A CA 1
ATOM 2518 C C . ALA A 1 321 ? -24.019 1.588 3.196 1.00 93.25 321 ALA A C 1
ATOM 2520 O O . ALA A 1 321 ? -24.478 1.731 4.329 1.00 93.25 321 ALA A O 1
ATOM 2521 N N . SER A 1 322 ? -24.324 0.524 2.447 1.00 94.69 322 SER A N 1
ATOM 2522 C CA . SER A 1 322 ? -25.270 -0.523 2.877 1.00 94.69 322 SER A CA 1
ATOM 2523 C C . SER A 1 322 ? -24.610 -1.705 3.591 1.00 94.69 322 SER A C 1
ATOM 2525 O O . SER A 1 322 ? -25.296 -2.492 4.251 1.00 94.69 322 SER A O 1
ATOM 2527 N N . TYR A 1 323 ? -23.287 -1.837 3.454 1.00 96.50 323 TYR A N 1
ATOM 2528 C CA . TYR A 1 323 ? -22.486 -2.988 3.872 1.00 96.50 323 TYR A CA 1
ATOM 2529 C C . TYR A 1 323 ? -22.904 -4.321 3.235 1.00 96.50 323 TYR A C 1
ATOM 2531 O O . TYR A 1 323 ? -22.618 -5.388 3.780 1.00 96.50 323 TYR A O 1
ATOM 2539 N N . GLN A 1 324 ? -23.614 -4.277 2.109 1.00 96.06 324 GLN A N 1
ATOM 2540 C CA . GLN A 1 324 ? -24.010 -5.474 1.381 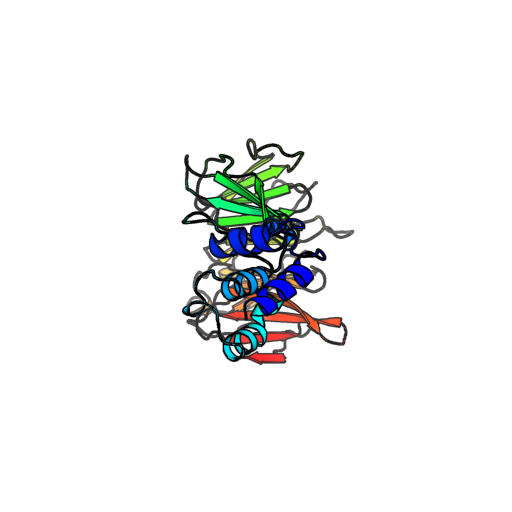1.00 96.06 324 GLN A CA 1
ATOM 2541 C C . GLN A 1 324 ? -22.870 -5.962 0.497 1.00 96.06 324 GLN A C 1
ATOM 2543 O O . GLN A 1 324 ? -22.161 -5.170 -0.120 1.00 96.06 324 GLN A O 1
ATOM 2548 N N . LEU A 1 325 ? -22.724 -7.280 0.427 1.00 96.56 325 LEU A N 1
ATOM 2549 C CA . LEU A 1 325 ? -21.836 -7.930 -0.520 1.00 96.56 325 LEU A CA 1
ATOM 2550 C C . LEU A 1 325 ? -22.426 -7.807 -1.933 1.00 96.56 325 LEU A C 1
ATOM 2552 O O . LEU A 1 325 ? -23.549 -8.243 -2.177 1.00 96.56 325 LEU A O 1
ATOM 2556 N N . CYS A 1 326 ? -21.653 -7.243 -2.854 1.00 94.94 326 CYS A N 1
ATOM 2557 C CA . CYS A 1 326 ? -22.035 -7.033 -4.248 1.00 94.94 326 CYS A CA 1
ATOM 2558 C C . CYS A 1 326 ? -21.504 -8.127 -5.175 1.00 94.94 326 CYS A C 1
ATOM 2560 O O . CYS A 1 326 ? -22.210 -8.541 -6.091 1.00 94.94 326 CYS A O 1
ATOM 2562 N N . ALA A 1 327 ? -20.260 -8.572 -4.973 1.00 95.31 327 ALA A N 1
ATOM 2563 C CA . ALA A 1 327 ? -19.621 -9.562 -5.839 1.00 95.31 327 ALA A CA 1
ATOM 2564 C C . ALA A 1 327 ? -18.517 -10.344 -5.116 1.00 95.31 327 ALA A C 1
ATOM 2566 O O . ALA A 1 327 ? -17.940 -9.864 -4.138 1.00 95.31 327 ALA A O 1
ATOM 2567 N N . GLN A 1 328 ? -18.223 -11.537 -5.634 1.00 96.62 328 GLN A N 1
ATOM 2568 C CA . GLN A 1 328 ? -17.151 -12.421 -5.172 1.00 96.62 328 GLN A CA 1
ATOM 2569 C C . GLN A 1 328 ? -16.358 -12.931 -6.377 1.00 96.62 328 GLN A C 1
ATOM 2571 O O . GLN A 1 328 ? -16.957 -13.306 -7.388 1.00 96.62 328 GLN A O 1
ATOM 2576 N N . TYR A 1 329 ? -15.034 -12.966 -6.257 1.00 95.44 329 TYR A N 1
ATOM 2577 C CA . TYR A 1 329 ? -14.114 -13.414 -7.300 1.00 95.44 329 TYR A CA 1
ATOM 2578 C C . TYR A 1 329 ? -13.099 -14.406 -6.724 1.00 95.44 329 TYR A C 1
ATOM 2580 O O . TYR A 1 329 ? -12.699 -14.274 -5.565 1.00 95.44 329 TYR A O 1
ATOM 2588 N N . TRP A 1 330 ? -12.699 -15.369 -7.556 1.00 89.50 330 TRP A N 1
ATOM 2589 C CA . TRP A 1 330 ? -11.799 -16.483 -7.246 1.00 89.50 330 TRP A CA 1
ATOM 2590 C C . TRP A 1 330 ? -10.612 -16.473 -8.208 1.00 89.50 330 TRP A C 1
ATOM 2592 O O . TRP A 1 330 ? -10.836 -16.114 -9.390 1.00 89.50 330 TRP A O 1
#

Foldseek 3Di:
DQVVLQVLQCVQPVDHFDPDDDPVVVVVCLLVVHTRDDDDLLSRQQVLSVVLSVLQSDSDPVSRDDPVVVVVSCPDPVNRVRRDDADDDPPWDWADAPPPAQWTKTWDDAAQQIFIWIARNVRRGTPGPTHTDGHGAWQHWDDDPQWIWTFHQQQKIFICGNDPPDDPDDGPDIDGDPAGFNYKDWFPDDPVAAIWIWTWGAQQKIKIFGDDPRHGDPDIDIDHPLCCCCPVVNDDCPDPLNHRHTFQDWDADPSRQWIWTWRQQKIWIAGNGVRDTDDIGRNDDPPWTWNDKDWDADPPRFIWIWTATDPPRKIWIARRPVRDTDDIDD

Solvent-accessible surface area (backbone atoms only — not comparable to full-atom values): 18343 Å² total; per-residue (Å²): 82,49,70,52,17,51,50,47,46,28,69,69,67,78,42,79,80,61,74,75,87,54,66,72,59,38,54,56,36,42,77,70,60,54,71,54,89,72,71,57,74,57,75,58,52,36,47,48,59,55,49,51,25,55,39,21,52,41,75,52,72,87,69,27,60,54,73,70,54,52,52,57,50,64,68,36,76,60,39,82,65,43,36,67,83,81,90,73,67,90,73,60,46,77,49,85,39,94,69,42,72,50,56,40,51,38,34,32,60,46,34,86,60,9,23,34,27,37,28,33,69,78,55,59,42,73,80,40,80,68,46,77,41,64,39,63,44,74,44,32,56,43,46,55,89,58,32,38,42,39,26,17,69,82,18,38,38,39,33,30,68,61,70,70,96,62,76,81,78,72,58,78,44,76,52,78,53,99,48,34,40,44,29,78,44,80,39,77,62,49,103,90,43,72,24,33,36,40,34,21,13,50,65,26,39,33,41,38,34,44,35,56,98,87,40,69,57,90,72,72,46,77,45,51,51,57,57,47,38,36,77,77,68,67,48,51,87,86,40,78,79,50,53,70,28,39,15,49,29,62,41,69,38,82,94,51,50,29,38,41,33,26,38,30,26,24,35,43,30,27,32,62,81,83,67,43,79,75,47,78,47,70,87,47,58,82,91,24,30,41,58,44,58,47,74,50,67,51,104,77,74,46,51,28,38,38,39,31,34,76,66,80,57,38,40,37,35,27,36,58,89,80,67,42,80,74,48,77,46,120

pLDDT: mean 90.89, std 7.8, range [58.12, 98.38]

Radius of gyration: 25.7 Å; Cα contacts (8 Å, |Δi|>4): 702; chains: 1; bounding box: 58×42×71 Å

Mean predicted aligned error: 6.92 Å